Protein AF-K8P130-F1 (afdb_monomer)

Mean predicted aligned error: 6.07 Å

Sequence (188 aa):
MANDVTVSSGRKQSEQQAALQVQETLAAHFPDYTVETGKSLLYKIEVDPSGQLSHESAASPMRGQNAFQTDILITKDSIPLVVIELKSGSFTSHDVITYSFKAARHKQIYPYLRYGFVVVGLDGLGRRFVTHNEGFDFAMALPDSTTIETDLVALVRRQIAGAEILCDLMRSDRIKILRYEETVEIDR

Secondary structure (DSSP, 8-state):
-HHHHHHHHHHHHHHHHHHHHHHHHHHHH-TTSEEEES-EEE----B-TTS-BS-S-TTS--BTTTEEE-SEEEEETTEEEEEEEEEES---HHHHHHHHHHHHHHHHH-TT-EEEEEEET-S---HHHHHH-SS-SEEEEESSTTHIIIIIHHHHHHHHHHHHHHHHHHH-S---------------

Solvent-accessible surface area (backbone atoms only — not comparable to full-atom values): 10689 Å² total; per-residue (Å²): 124,71,71,61,55,57,56,53,52,54,51,53,52,49,35,52,50,50,48,50,51,53,40,54,56,46,33,73,76,36,76,88,37,50,55,44,67,66,48,43,43,51,39,59,82,49,69,48,100,87,68,50,57,78,58,97,59,89,86,71,43,42,72,84,59,49,16,47,68,36,51,33,40,34,24,49,98,85,44,70,26,36,39,36,43,76,38,48,59,64,85,52,60,67,54,38,40,53,51,17,50,50,30,46,30,32,34,74,70,38,76,37,44,32,27,32,42,39,29,41,45,23,85,61,79,54,70,58,44,71,76,37,61,82,27,57,74,46,69,45,48,25,58,41,79,72,42,47,66,72,47,47,47,58,51,49,54,54,41,43,54,50,14,51,51,40,48,53,52,76,75,41,99,82,78,83,83,90,80,86,88,88,88,87,89,80,95,128

Organism: NCBI:txid883079

Radius of gyration: 17.49 Å; Cα contacts (8 Å, |Δi|>4): 282; chains: 1; bounding box: 49×36×59 Å

Structure (mmCIF, N/CA/C/O backbone):
data_AF-K8P130-F1
#
_entry.id   AF-K8P130-F1
#
loop_
_atom_site.group_PDB
_atom_site.id
_atom_site.type_symbol
_atom_site.label_atom_id
_atom_site.label_alt_id
_atom_site.label_comp_id
_atom_site.label_asym_id
_atom_site.label_entity_id
_atom_site.label_seq_id
_atom_site.pdbx_PDB_ins_code
_atom_site.Cartn_x
_atom_site.Cartn_y
_atom_site.Cartn_z
_atom_site.occupancy
_atom_site.B_iso_or_equiv
_atom_site.auth_seq_id
_atom_site.auth_comp_id
_atom_site.auth_asym_id
_atom_site.auth_atom_id
_atom_site.pdbx_PDB_model_num
ATOM 1 N N . MET A 1 1 ? 13.440 12.503 30.852 1.00 50.47 1 MET A N 1
ATOM 2 C CA . MET A 1 1 ? 14.022 11.402 30.051 1.00 50.47 1 MET A CA 1
ATOM 3 C C . MET A 1 1 ? 13.344 10.045 30.281 1.00 50.47 1 MET A C 1
ATOM 5 O O . MET A 1 1 ? 13.322 9.272 29.342 1.00 50.47 1 MET A O 1
ATOM 9 N N . ALA A 1 2 ? 12.729 9.753 31.441 1.00 50.81 2 ALA A N 1
ATOM 10 C CA . ALA A 1 2 ? 12.014 8.480 31.657 1.00 50.81 2 ALA A CA 1
ATOM 11 C C . ALA A 1 2 ? 10.623 8.386 30.979 1.00 50.81 2 ALA A C 1
ATOM 13 O O . ALA A 1 2 ? 10.274 7.324 30.488 1.00 50.81 2 ALA A O 1
ATOM 14 N N . ASN A 1 3 ? 9.863 9.489 30.883 1.00 47.72 3 ASN A N 1
ATOM 15 C CA . ASN A 1 3 ? 8.508 9.492 30.291 1.00 47.72 3 ASN A CA 1
ATOM 16 C C . ASN A 1 3 ? 8.463 9.225 28.775 1.00 47.72 3 ASN A C 1
ATOM 18 O O . ASN A 1 3 ? 7.453 8.757 28.265 1.00 47.72 3 ASN A O 1
ATOM 22 N N . ASP A 1 4 ? 9.536 9.539 28.050 1.00 49.88 4 ASP A N 1
ATOM 23 C CA . ASP A 1 4 ? 9.566 9.448 26.583 1.00 49.88 4 ASP A CA 1
ATOM 24 C C . ASP A 1 4 ? 9.797 7.999 26.108 1.00 49.88 4 ASP A C 1
ATOM 26 O O . ASP A 1 4 ? 9.288 7.559 25.078 1.00 49.88 4 ASP A O 1
ATOM 30 N N . VAL A 1 5 ? 10.502 7.208 26.926 1.00 55.81 5 VAL A N 1
ATOM 31 C CA . VAL A 1 5 ? 10.792 5.793 26.651 1.00 55.81 5 VAL A CA 1
ATOM 32 C C . VAL A 1 5 ? 9.539 4.928 26.829 1.00 55.81 5 VAL A C 1
ATOM 34 O O . VAL A 1 5 ? 9.266 4.072 25.990 1.00 55.81 5 VAL A O 1
ATOM 37 N N . THR A 1 6 ? 8.734 5.182 27.865 1.00 58.22 6 THR A N 1
ATOM 38 C CA . THR A 1 6 ? 7.487 4.445 28.141 1.00 58.22 6 THR A CA 1
ATOM 39 C C . THR A 1 6 ? 6.385 4.746 27.124 1.00 58.22 6 THR A C 1
ATOM 41 O O . THR A 1 6 ? 5.674 3.839 26.698 1.00 58.22 6 THR A O 1
ATOM 44 N N . VAL A 1 7 ? 6.259 6.001 26.680 1.00 60.75 7 VAL A N 1
ATOM 45 C CA . VAL A 1 7 ? 5.281 6.389 25.643 1.00 60.75 7 VAL A CA 1
ATOM 46 C C . VAL A 1 7 ? 5.670 5.816 24.274 1.00 60.75 7 VAL A C 1
ATOM 48 O O . VAL A 1 7 ? 4.811 5.342 23.529 1.00 60.75 7 VAL A O 1
ATOM 51 N N . SER A 1 8 ? 6.969 5.799 23.959 1.00 61.84 8 SER A N 1
ATOM 52 C CA . SER A 1 8 ? 7.510 5.191 22.738 1.00 61.84 8 SER A CA 1
ATOM 53 C C . SER A 1 8 ? 7.294 3.671 22.689 1.00 61.84 8 SER A C 1
ATOM 55 O O . SER A 1 8 ? 6.902 3.142 21.645 1.00 61.84 8 SER A O 1
ATOM 57 N N . SER A 1 9 ? 7.469 2.959 23.813 1.00 66.94 9 SER A N 1
ATOM 58 C CA . SER A 1 9 ? 7.226 1.509 23.850 1.00 66.94 9 SER A CA 1
ATOM 59 C C . SER A 1 9 ? 5.739 1.163 23.725 1.00 66.94 9 SER A C 1
ATOM 61 O O . SER A 1 9 ? 5.405 0.222 23.010 1.00 66.94 9 SER A O 1
ATOM 63 N N . GLY A 1 10 ? 4.848 1.948 24.344 1.00 70.88 10 GLY A N 1
ATOM 64 C CA . GLY A 1 10 ? 3.397 1.749 24.249 1.00 70.88 10 GLY A CA 1
ATOM 65 C C . GLY A 1 10 ? 2.853 1.914 22.826 1.00 70.88 10 GLY A C 1
ATOM 66 O O . GLY A 1 10 ? 2.059 1.093 22.376 1.00 70.88 10 GLY A O 1
ATOM 67 N N . ARG A 1 11 ? 3.334 2.919 22.078 1.00 72.19 11 ARG A N 1
ATOM 68 C CA . ARG A 1 11 ? 2.954 3.111 20.664 1.00 72.19 11 ARG A CA 1
ATOM 69 C C . ARG A 1 11 ? 3.443 1.995 19.749 1.00 72.19 11 ARG A C 1
ATOM 71 O O . ARG A 1 11 ? 2.696 1.539 18.894 1.00 72.19 11 ARG A O 1
ATOM 78 N N . LYS A 1 12 ? 4.684 1.533 19.921 1.00 72.75 12 LYS A N 1
ATOM 79 C CA . LYS A 1 12 ? 5.193 0.410 19.117 1.00 72.75 12 LYS A CA 1
ATOM 80 C C . LYS A 1 12 ? 4.386 -0.862 19.348 1.00 72.75 12 LYS A C 1
ATOM 82 O O . LYS A 1 12 ? 4.118 -1.601 18.407 1.00 72.75 12 LYS A O 1
ATOM 87 N N . GLN A 1 13 ? 3.987 -1.103 20.593 1.00 76.56 13 GLN A N 1
ATOM 88 C CA . GLN A 1 13 ? 3.171 -2.257 20.941 1.00 76.56 13 GLN A CA 1
ATOM 89 C C . GLN A 1 13 ? 1.766 -2.167 20.327 1.00 76.56 13 GLN A C 1
ATOM 91 O O . GLN A 1 13 ? 1.272 -3.168 19.812 1.00 76.56 13 GLN A O 1
ATOM 96 N N . SER A 1 14 ? 1.151 -0.978 20.307 1.00 82.31 14 SER A N 1
ATOM 97 C CA . SER A 1 14 ? -0.158 -0.786 19.669 1.00 82.31 14 SER A CA 1
ATOM 98 C C . SER A 1 14 ? -0.102 -0.929 18.145 1.00 82.31 14 SER A C 1
ATOM 100 O O . SER A 1 14 ? -1.005 -1.516 17.557 1.00 82.31 14 SER A O 1
ATOM 102 N N . GLU A 1 15 ? 0.968 -0.459 17.497 1.00 85.00 15 GLU A N 1
ATOM 103 C CA . GLU A 1 15 ? 1.187 -0.660 16.057 1.00 85.00 15 GLU A CA 1
ATOM 104 C C . GLU A 1 15 ? 1.379 -2.140 15.710 1.00 85.00 15 GLU A C 1
ATOM 106 O O . GLU A 1 15 ? 0.767 -2.636 14.766 1.00 85.00 15 GLU A O 1
ATOM 111 N N . GLN A 1 16 ? 2.162 -2.874 16.505 1.00 87.69 16 GLN A N 1
ATOM 112 C CA . GLN A 1 16 ? 2.352 -4.309 16.301 1.00 87.69 16 GLN A CA 1
ATOM 113 C C . GLN A 1 16 ? 1.045 -5.092 16.484 1.00 87.69 16 GLN A C 1
ATOM 115 O O . GLN A 1 16 ? 0.758 -6.003 15.709 1.00 87.69 16 GLN A O 1
ATOM 120 N N . GLN A 1 17 ? 0.238 -4.728 17.482 1.00 89.19 17 GLN A N 1
ATOM 121 C CA . GLN A 1 17 ? -1.067 -5.345 17.704 1.00 89.19 17 GLN A CA 1
ATOM 122 C C . GLN A 1 17 ? -2.037 -5.053 16.552 1.00 89.19 17 GLN A C 1
ATOM 124 O O . GLN A 1 17 ? -2.711 -5.967 16.082 1.00 89.19 17 GLN A O 1
ATOM 129 N N . ALA A 1 18 ? -2.068 -3.812 16.056 1.00 89.38 18 ALA A N 1
ATOM 130 C CA . ALA A 1 18 ? -2.869 -3.451 14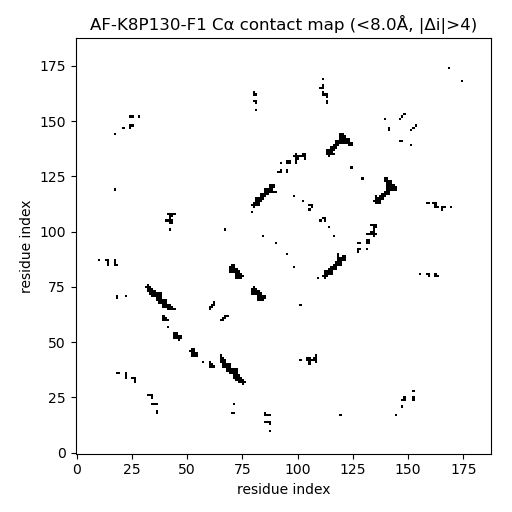.889 1.00 89.38 18 ALA A CA 1
ATOM 131 C C . ALA A 1 18 ? -2.438 -4.242 13.643 1.00 89.38 18 ALA A C 1
ATOM 133 O O . ALA A 1 18 ? -3.290 -4.744 12.916 1.00 89.38 18 ALA A O 1
ATOM 134 N N . ALA A 1 19 ? -1.130 -4.413 13.421 1.00 91.88 19 ALA A N 1
ATOM 135 C CA . ALA A 1 19 ? -0.610 -5.198 12.303 1.00 91.88 19 ALA A CA 1
ATOM 136 C C . ALA A 1 19 ? -1.006 -6.676 12.375 1.00 91.88 19 ALA A C 1
ATOM 138 O O . ALA A 1 19 ? -1.416 -7.239 11.364 1.00 91.88 19 ALA A O 1
ATOM 139 N N . LEU A 1 20 ? -0.931 -7.290 13.560 1.00 94.38 20 LEU A N 1
ATOM 140 C CA . LEU A 1 20 ? -1.385 -8.668 13.760 1.00 94.38 20 LEU A CA 1
ATOM 141 C C . LEU A 1 20 ? -2.880 -8.807 13.477 1.00 94.38 20 LEU A C 1
ATOM 143 O O . LEU A 1 20 ? -3.271 -9.659 12.690 1.00 94.38 20 LEU A O 1
ATOM 147 N N . GLN A 1 21 ? -3.703 -7.922 14.040 1.00 94.75 21 GLN A N 1
ATOM 148 C CA . GLN A 1 21 ? -5.146 -7.981 13.838 1.00 94.75 21 GLN A CA 1
ATOM 149 C C . GLN A 1 21 ? -5.536 -7.789 12.367 1.00 94.75 21 GLN A C 1
ATOM 151 O O . GLN A 1 21 ? -6.359 -8.531 11.840 1.00 94.75 21 GLN A O 1
ATOM 156 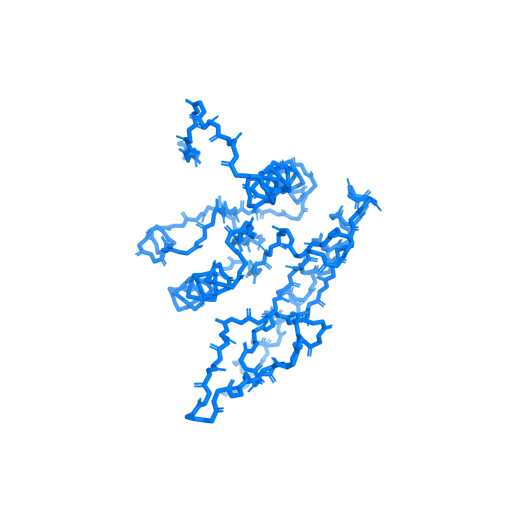N N . VAL A 1 22 ? -4.927 -6.817 11.681 1.00 96.81 22 VAL A N 1
ATOM 157 C CA . VAL A 1 22 ? -5.147 -6.613 10.244 1.00 96.81 22 VAL A CA 1
ATOM 158 C C . VAL A 1 22 ? -4.713 -7.851 9.457 1.00 96.81 22 VAL A C 1
ATOM 160 O O . VAL A 1 22 ? -5.453 -8.299 8.585 1.00 96.81 22 VAL A O 1
ATOM 163 N N . GLN A 1 23 ? -3.549 -8.431 9.763 1.00 97.69 23 GLN A N 1
ATOM 164 C CA . GLN A 1 23 ? -3.061 -9.629 9.079 1.00 97.69 23 GLN A CA 1
ATOM 165 C C . GLN A 1 23 ? -4.015 -10.813 9.253 1.00 97.69 23 GLN A C 1
ATOM 167 O O . GLN A 1 23 ? -4.381 -11.428 8.254 1.00 97.69 23 GLN A O 1
ATOM 172 N N . GLU A 1 24 ? -4.447 -11.102 10.480 1.00 97.62 24 GLU A N 1
ATOM 173 C CA . GLU A 1 24 ? -5.350 -12.213 10.791 1.00 97.62 24 GLU A CA 1
ATOM 174 C C . GLU A 1 24 ? -6.704 -12.046 10.093 1.00 97.62 24 GLU A C 1
ATOM 176 O O . GLU A 1 24 ? -7.171 -12.965 9.414 1.00 97.62 24 GLU A O 1
ATOM 181 N N . THR A 1 25 ? -7.309 -10.856 10.183 1.00 97.81 25 THR A N 1
ATOM 182 C CA . THR A 1 25 ? -8.605 -10.576 9.550 1.00 97.81 25 THR A CA 1
ATOM 183 C C . THR A 1 25 ? -8.528 -10.695 8.031 1.00 97.81 25 THR A C 1
ATOM 185 O O . THR A 1 25 ? -9.405 -11.307 7.417 1.00 97.81 25 THR A O 1
ATOM 188 N N . LEU A 1 26 ? -7.487 -10.140 7.400 1.00 98.19 26 LEU A N 1
ATOM 189 C CA . LEU A 1 26 ? -7.317 -10.234 5.949 1.00 98.19 26 LEU A CA 1
ATOM 190 C C . LEU A 1 26 ? -7.025 -11.680 5.520 1.00 98.19 26 LEU A C 1
ATOM 192 O O . LEU A 1 26 ? -7.642 -12.157 4.571 1.00 98.19 26 LEU A O 1
ATOM 196 N N . ALA A 1 27 ? -6.155 -12.406 6.229 1.00 98.19 27 ALA A N 1
ATOM 197 C CA . ALA A 1 27 ? -5.847 -13.804 5.923 1.00 98.19 27 ALA A CA 1
ATOM 198 C C . ALA A 1 27 ? -7.100 -14.696 5.971 1.00 98.19 27 ALA A C 1
ATOM 200 O O . ALA A 1 27 ? -7.292 -15.535 5.094 1.00 98.19 27 ALA A O 1
ATOM 201 N N . ALA A 1 28 ? -7.990 -14.472 6.943 1.00 98.19 28 ALA A N 1
ATOM 202 C CA . ALA A 1 28 ? -9.256 -15.198 7.045 1.00 98.19 28 ALA A CA 1
ATOM 203 C C . ALA A 1 28 ? -10.210 -14.927 5.862 1.00 98.19 28 ALA A C 1
ATOM 205 O O . ALA A 1 28 ? -10.956 -15.815 5.451 1.00 98.19 28 ALA A O 1
ATOM 206 N N . HIS A 1 29 ? -10.181 -13.717 5.293 1.00 98.38 29 HIS A N 1
ATOM 207 C CA . HIS A 1 29 ? -11.085 -13.288 4.216 1.00 98.38 29 HIS A CA 1
ATOM 208 C C . HIS A 1 29 ? -10.541 -13.499 2.796 1.00 98.38 29 HIS A C 1
ATOM 210 O O . HIS A 1 29 ? -11.298 -13.368 1.822 1.00 98.38 29 HIS A O 1
ATOM 216 N N . PHE A 1 30 ? -9.249 -13.808 2.674 1.00 98.12 30 PHE A N 1
ATOM 217 C CA . PHE A 1 30 ? -8.538 -13.992 1.410 1.00 98.12 30 PHE A CA 1
ATOM 218 C C . PHE A 1 30 ? -7.744 -15.313 1.408 1.00 98.12 30 PHE A C 1
ATOM 220 O O . PHE A 1 30 ? -6.525 -15.279 1.269 1.00 98.12 30 PHE A O 1
ATOM 227 N N . PRO A 1 31 ? -8.409 -16.481 1.530 1.00 97.56 31 PRO A N 1
ATOM 228 C CA . PRO A 1 31 ? -7.733 -17.776 1.685 1.00 97.56 31 PRO A CA 1
ATOM 229 C C . PRO A 1 31 ? -6.892 -18.197 0.469 1.00 97.56 31 PRO A C 1
ATOM 231 O O . PRO A 1 31 ? -5.961 -18.984 0.613 1.00 97.56 31 PRO A O 1
ATOM 234 N N . ASP A 1 32 ? -7.194 -17.659 -0.715 1.00 97.88 32 ASP A N 1
ATOM 235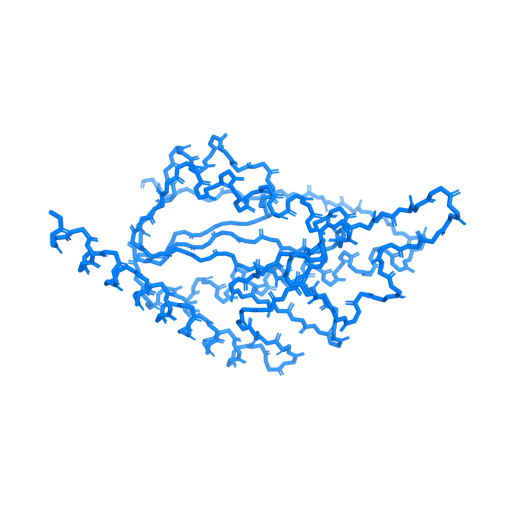 C CA . ASP A 1 32 ? -6.436 -17.907 -1.951 1.00 97.88 32 ASP A CA 1
ATOM 236 C C . ASP A 1 32 ? -5.182 -17.018 -2.080 1.00 97.88 32 ASP A C 1
ATOM 238 O O . ASP A 1 32 ? -4.490 -17.050 -3.099 1.00 97.88 32 ASP A O 1
ATOM 242 N N . TYR A 1 33 ? -4.900 -16.191 -1.069 1.00 98.56 33 TYR A N 1
ATOM 243 C CA . TYR A 1 33 ? -3.796 -15.239 -1.042 1.00 98.56 33 TYR A CA 1
ATOM 244 C C . TYR A 1 33 ? -2.946 -15.448 0.210 1.00 98.56 33 TYR A C 1
ATOM 246 O O . TYR A 1 33 ? -3.447 -15.761 1.290 1.00 98.56 33 TYR A O 1
ATOM 254 N N . THR A 1 34 ? -1.645 -15.198 0.096 1.00 98.31 34 THR A N 1
ATOM 255 C CA . THR A 1 34 ? -0.759 -15.180 1.263 1.00 98.31 34 THR A CA 1
ATOM 256 C C . THR A 1 34 ? -0.718 -13.764 1.824 1.00 98.31 34 THR A C 1
ATOM 258 O O . THR A 1 34 ? -0.306 -12.841 1.119 1.00 98.31 34 THR A O 1
ATOM 261 N N . VAL A 1 35 ? -1.118 -13.595 3.087 1.00 98.38 35 VAL A N 1
ATOM 262 C CA . VAL A 1 35 ? -1.070 -12.317 3.818 1.00 98.38 35 VAL A CA 1
ATOM 263 C C . VAL A 1 35 ? -0.001 -12.397 4.904 1.00 98.38 35 VAL A C 1
ATOM 265 O O . VAL A 1 35 ? -0.133 -13.155 5.868 1.00 98.38 35 VAL A O 1
ATOM 268 N N . GLU A 1 36 ? 1.062 -11.610 4.764 1.00 97.00 36 GLU A N 1
ATOM 269 C CA . GLU A 1 36 ? 2.245 -11.685 5.623 1.00 97.00 36 GLU A CA 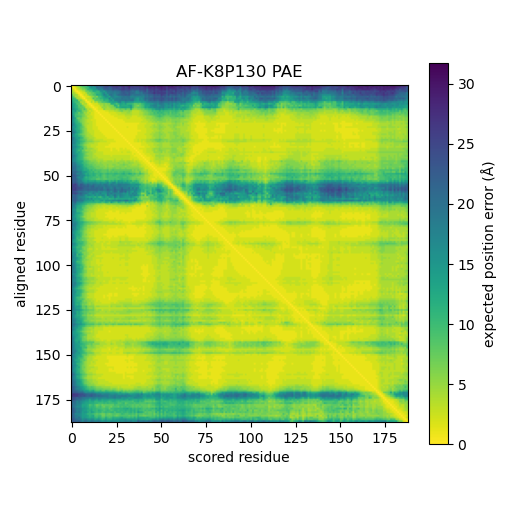1
ATOM 270 C C . GLU A 1 36 ? 2.633 -10.321 6.196 1.00 97.00 36 GLU A C 1
ATOM 272 O O . GLU A 1 36 ? 2.440 -9.285 5.559 1.00 97.00 36 GLU A O 1
ATOM 277 N N . THR A 1 37 ? 3.246 -10.327 7.382 1.00 96.44 37 THR A N 1
ATOM 278 C CA . THR A 1 37 ? 3.819 -9.130 8.008 1.00 96.44 37 THR A CA 1
ATOM 279 C C . THR A 1 37 ? 5.330 -9.057 7.826 1.00 96.44 37 THR A C 1
ATOM 281 O O . THR A 1 37 ? 6.026 -10.072 7.744 1.00 96.44 37 THR A O 1
ATOM 284 N N . GLY A 1 38 ? 5.867 -7.836 7.769 1.00 92.50 38 GLY A N 1
ATOM 285 C CA . GLY A 1 38 ? 7.309 -7.591 7.858 1.00 92.50 38 GLY A CA 1
ATOM 286 C C . GLY A 1 38 ? 8.144 -8.127 6.690 1.00 92.50 38 GLY A C 1
ATOM 287 O O . GLY A 1 38 ? 9.364 -8.257 6.834 1.00 92.50 38 GLY A O 1
ATOM 288 N N . LYS A 1 39 ? 7.527 -8.435 5.545 1.00 93.75 39 LYS A N 1
ATOM 289 C CA . LYS A 1 39 ? 8.234 -8.856 4.326 1.00 93.75 39 LYS A CA 1
ATOM 290 C C . LYS A 1 39 ? 8.899 -7.672 3.645 1.00 93.75 39 LYS A C 1
ATOM 292 O O . LYS A 1 39 ? 8.496 -6.532 3.827 1.00 93.75 39 LYS A O 1
ATOM 297 N N . SER A 1 40 ? 9.968 -7.933 2.901 1.00 93.12 40 SER A N 1
ATOM 298 C CA . SER A 1 40 ? 10.650 -6.898 2.123 1.00 93.12 40 SER A CA 1
ATOM 299 C C . SER A 1 40 ? 10.279 -7.004 0.650 1.00 93.12 40 SER A C 1
ATOM 301 O O . SER A 1 40 ? 10.054 -8.100 0.153 1.00 93.12 40 SER A O 1
ATOM 303 N N . LEU A 1 41 ? 10.257 -5.872 -0.049 1.00 92.56 41 LEU A N 1
ATOM 304 C CA . LEU A 1 41 ? 10.123 -5.795 -1.503 1.00 92.56 41 LEU A CA 1
ATOM 305 C C . LEU A 1 41 ? 11.222 -4.906 -2.085 1.00 92.56 41 LEU A C 1
ATOM 307 O O . LEU A 1 41 ? 11.553 -3.866 -1.502 1.00 92.56 41 LEU A O 1
ATOM 311 N N . LEU A 1 42 ? 11.766 -5.303 -3.240 1.00 91.88 42 LEU A N 1
ATOM 312 C CA . LEU A 1 42 ? 12.721 -4.492 -4.003 1.00 91.88 42 LEU A CA 1
ATOM 313 C C . LEU A 1 42 ? 12.090 -3.163 -4.423 1.00 91.88 42 LEU A C 1
ATOM 315 O O . LEU A 1 42 ? 11.001 -3.142 -4.983 1.00 91.88 42 LEU A O 1
ATOM 319 N N . TYR A 1 43 ? 12.793 -2.060 -4.195 1.00 89.75 43 TYR A N 1
ATOM 320 C CA . TYR A 1 43 ? 12.381 -0.716 -4.610 1.00 89.75 43 TYR A CA 1
ATOM 321 C C . TYR A 1 43 ? 13.309 -0.119 -5.677 1.00 89.75 43 TYR A C 1
ATOM 323 O O . TYR A 1 43 ? 13.033 0.953 -6.217 1.00 89.75 43 TYR A O 1
ATOM 331 N N . LYS A 1 44 ? 14.438 -0.779 -5.955 1.00 88.19 44 LYS A N 1
ATOM 332 C CA . LYS A 1 44 ? 15.429 -0.347 -6.937 1.00 88.19 44 LYS A CA 1
ATOM 333 C C . LYS A 1 44 ? 16.149 -1.563 -7.512 1.00 88.19 44 LYS A C 1
ATOM 335 O O . LYS A 1 44 ? 16.491 -2.485 -6.781 1.00 88.19 44 LYS A O 1
ATOM 340 N N . ILE A 1 45 ? 16.414 -1.521 -8.811 1.00 86.19 45 ILE A N 1
ATOM 341 C CA . ILE A 1 45 ? 17.351 -2.413 -9.492 1.00 86.19 45 ILE A CA 1
ATOM 342 C C . ILE A 1 45 ? 18.421 -1.504 -10.091 1.00 86.19 45 ILE A C 1
ATOM 344 O O . ILE A 1 45 ? 18.100 -0.508 -10.739 1.00 86.19 45 ILE A O 1
ATOM 348 N N . GLU A 1 46 ? 19.685 -1.795 -9.816 1.00 86.25 46 GLU A N 1
ATOM 349 C CA . GLU A 1 46 ? 20.821 -1.066 -10.377 1.00 86.25 46 GLU A CA 1
ATOM 350 C C . GLU A 1 46 ? 21.502 -1.942 -11.413 1.00 86.25 46 GLU A C 1
ATOM 352 O O . GLU A 1 46 ? 21.567 -3.156 -11.244 1.00 86.25 46 GLU A O 1
ATOM 357 N N . VAL A 1 47 ? 22.004 -1.309 -12.468 1.00 85.81 47 VAL A N 1
ATOM 358 C CA . VAL A 1 47 ? 22.883 -1.943 -13.446 1.00 85.81 47 VAL A CA 1
ATOM 359 C C . VAL A 1 47 ? 24.243 -1.288 -13.290 1.00 85.81 47 VAL A C 1
ATOM 361 O O . VAL A 1 47 ? 24.351 -0.063 -13.398 1.00 85.81 47 VAL A O 1
ATOM 364 N N . ASP A 1 48 ? 25.261 -2.076 -12.977 1.00 87.19 48 ASP A N 1
ATOM 365 C CA . ASP A 1 48 ? 26.618 -1.563 -12.834 1.00 87.19 48 ASP A CA 1
ATOM 366 C C . ASP A 1 48 ? 27.278 -1.308 -14.212 1.00 87.19 48 ASP A C 1
ATOM 368 O O . ASP A 1 48 ? 26.732 -1.696 -15.251 1.00 87.19 48 ASP A O 1
ATOM 372 N N . PRO A 1 49 ? 28.459 -0.660 -14.276 1.00 92.50 49 PRO A N 1
ATOM 373 C CA . PRO A 1 49 ? 29.149 -0.412 -15.547 1.00 92.50 49 PRO A CA 1
ATOM 374 C C . PRO A 1 49 ? 29.534 -1.674 -16.337 1.00 92.50 49 PRO A C 1
ATOM 376 O O . PRO A 1 49 ? 29.863 -1.566 -17.516 1.00 92.50 49 PRO A O 1
ATOM 379 N N . SER A 1 50 ? 29.517 -2.852 -15.706 1.00 89.44 50 SER A N 1
ATOM 380 C CA . SER A 1 50 ? 29.749 -4.146 -16.354 1.00 89.44 50 SER A CA 1
ATOM 381 C C . SER A 1 50 ? 28.464 -4.796 -16.884 1.00 89.44 50 SER A C 1
ATOM 383 O O . SER A 1 50 ? 28.527 -5.833 -17.543 1.00 89.44 50 SER A O 1
ATOM 385 N N . GLY A 1 51 ? 27.304 -4.178 -16.642 1.00 82.44 51 GLY A N 1
ATOM 386 C CA . GLY A 1 51 ? 25.994 -4.692 -17.029 1.00 82.44 51 GLY A CA 1
ATOM 387 C C . GLY A 1 51 ? 25.382 -5.658 -16.012 1.00 82.44 51 GLY A C 1
ATOM 388 O O . GLY A 1 51 ? 24.336 -6.238 -16.301 1.00 82.44 51 GLY A O 1
ATOM 389 N N . GLN A 1 52 ? 26.000 -5.850 -14.842 1.00 83.81 52 GLN A N 1
ATOM 390 C CA . GLN A 1 52 ? 25.465 -6.732 -13.806 1.00 83.81 52 GLN A CA 1
ATOM 391 C C . GLN A 1 52 ? 24.362 -6.036 -13.013 1.00 83.81 52 GLN A C 1
ATOM 393 O O . GLN A 1 52 ? 24.446 -4.847 -12.699 1.00 83.81 52 GLN A O 1
ATOM 398 N N . LEU A 1 53 ? 23.317 -6.798 -12.690 1.00 82.94 53 LEU A N 1
ATOM 399 C CA . LEU A 1 53 ? 22.201 -6.321 -11.883 1.00 82.94 53 LEU A CA 1
ATOM 400 C C . LEU A 1 53 ? 22.555 -6.385 -10.394 1.00 82.94 53 LEU A C 1
ATOM 402 O O . LEU A 1 53 ? 23.173 -7.346 -9.946 1.00 82.94 53 LEU A O 1
ATOM 406 N N . SER A 1 54 ? 22.076 -5.424 -9.600 1.00 79.44 54 SER A N 1
ATOM 407 C CA . SER A 1 54 ? 22.234 -5.453 -8.136 1.00 79.44 54 SER A CA 1
ATOM 408 C C . SER A 1 54 ? 21.510 -6.616 -7.451 1.00 79.44 54 SER A C 1
ATOM 410 O O . SER A 1 54 ? 21.766 -6.886 -6.279 1.00 79.44 54 SER A O 1
ATOM 412 N N . HIS A 1 55 ? 20.626 -7.309 -8.173 1.00 71.38 55 HIS A N 1
ATOM 413 C CA . HIS A 1 55 ? 19.942 -8.516 -7.728 1.00 71.38 55 HIS A CA 1
ATOM 414 C C . HIS A 1 55 ? 19.827 -9.516 -8.877 1.00 71.38 55 HIS A C 1
ATOM 416 O O . HIS A 1 55 ? 19.369 -9.164 -9.963 1.00 71.38 55 HIS A O 1
ATOM 422 N N . GLU A 1 56 ? 20.176 -10.776 -8.611 1.00 62.94 56 GLU A N 1
ATOM 423 C CA . GLU A 1 56 ? 20.007 -11.877 -9.571 1.00 62.94 56 GLU A CA 1
ATOM 424 C C . GLU A 1 56 ? 18.533 -12.281 -9.741 1.00 62.94 56 GLU A C 1
ATOM 426 O O . GLU A 1 56 ? 18.143 -12.807 -10.780 1.00 62.94 56 GLU A O 1
ATOM 431 N N . SER A 1 57 ? 17.697 -12.038 -8.723 1.00 62.94 57 SER A N 1
ATOM 432 C CA . SER A 1 57 ? 16.274 -12.378 -8.734 1.00 62.94 57 SER A CA 1
ATOM 433 C C . SER A 1 57 ? 15.475 -11.551 -7.723 1.00 62.94 57 SER A C 1
ATOM 435 O O . SER A 1 57 ? 15.961 -11.220 -6.641 1.00 62.94 57 SER A O 1
ATOM 437 N N . ALA A 1 58 ? 14.207 -11.282 -8.045 1.00 61.50 58 ALA A N 1
ATOM 438 C CA . ALA A 1 58 ? 13.237 -10.675 -7.131 1.00 61.50 58 ALA A CA 1
ATOM 439 C C . ALA A 1 58 ? 12.763 -11.627 -6.010 1.00 61.50 58 ALA A C 1
ATOM 441 O O . ALA A 1 58 ? 12.003 -11.213 -5.142 1.00 61.50 58 ALA A O 1
ATOM 442 N N . ALA A 1 59 ? 13.195 -12.893 -6.011 1.00 59.34 59 ALA A N 1
ATOM 443 C CA . ALA A 1 59 ? 12.661 -13.939 -5.136 1.00 59.34 59 ALA A CA 1
ATOM 444 C C . ALA A 1 59 ? 13.100 -13.852 -3.660 1.00 59.34 59 ALA A C 1
ATOM 446 O O . ALA A 1 59 ? 12.563 -14.576 -2.824 1.00 59.34 59 ALA A O 1
ATOM 447 N N . SER A 1 60 ? 14.087 -13.022 -3.299 1.00 62.94 60 SER A N 1
ATOM 448 C CA . SER A 1 60 ? 14.566 -12.912 -1.905 1.00 62.94 60 SER A CA 1
ATOM 449 C C . SER A 1 60 ? 15.142 -11.526 -1.564 1.00 62.94 60 SER A C 1
ATOM 451 O O . SER A 1 60 ? 16.331 -11.398 -1.273 1.00 62.94 60 SER A O 1
ATOM 453 N N . PRO A 1 61 ? 14.326 -10.459 -1.599 1.00 70.56 61 PRO A N 1
ATOM 454 C CA . PRO A 1 61 ? 14.752 -9.120 -1.198 1.00 70.56 61 PRO A CA 1
ATOM 455 C C . PRO A 1 61 ? 15.132 -9.058 0.289 1.00 70.56 61 PRO A C 1
ATOM 457 O O . PRO A 1 61 ? 14.373 -9.494 1.155 1.00 70.56 61 PRO A O 1
ATOM 460 N N . MET A 1 62 ? 16.270 -8.434 0.602 1.00 64.44 62 MET A N 1
ATOM 461 C CA . MET A 1 62 ? 16.720 -8.197 1.978 1.00 64.44 62 MET A CA 1
ATOM 462 C C . MET A 1 62 ? 16.757 -6.701 2.295 1.00 64.44 62 MET A C 1
ATOM 464 O O . MET A 1 62 ? 17.265 -5.893 1.516 1.00 64.44 62 MET A O 1
ATOM 468 N N . ARG A 1 63 ? 16.249 -6.310 3.472 1.00 62.69 63 ARG A N 1
ATOM 469 C CA . ARG A 1 63 ? 16.274 -4.913 3.933 1.00 62.69 63 ARG A CA 1
ATOM 470 C C . ARG A 1 63 ? 17.704 -4.362 3.907 1.00 62.69 63 ARG A C 1
ATOM 472 O O . ARG A 1 63 ? 18.613 -4.960 4.473 1.00 62.69 63 ARG A O 1
ATOM 479 N N . GLY A 1 64 ? 17.881 -3.194 3.289 1.00 62.12 64 GLY A N 1
ATOM 480 C CA . GLY A 1 64 ? 19.198 -2.566 3.110 1.00 62.12 64 GLY A CA 1
ATOM 481 C C . GLY A 1 64 ? 19.932 -2.981 1.831 1.00 62.12 64 GLY A C 1
ATOM 482 O O . GLY A 1 64 ? 20.935 -2.362 1.498 1.00 62.12 64 GLY A O 1
ATOM 483 N N . GLN A 1 65 ? 19.404 -3.949 1.077 1.00 75.00 65 GLN A N 1
ATOM 484 C CA . GLN A 1 65 ? 19.852 -4.298 -0.271 1.00 75.00 65 GLN A CA 1
ATOM 485 C C . GLN A 1 65 ? 18.767 -3.888 -1.271 1.00 75.00 65 GLN A C 1
ATOM 487 O O . GLN A 1 65 ? 17.998 -4.721 -1.733 1.00 75.00 65 GLN A O 1
ATOM 492 N N . ASN A 1 66 ? 18.616 -2.578 -1.499 1.00 81.81 66 ASN A N 1
ATOM 493 C CA . ASN A 1 66 ? 17.597 -2.013 -2.398 1.00 81.81 66 ASN A CA 1
ATOM 494 C C . ASN A 1 66 ? 16.156 -2.518 -2.156 1.00 81.81 66 ASN A C 1
ATOM 496 O O . ASN A 1 66 ? 15.317 -2.485 -3.056 1.00 81.81 66 ASN A O 1
ATOM 500 N N . ALA A 1 67 ? 15.849 -2.945 -0.927 1.00 86.94 67 ALA A N 1
ATOM 501 C CA . ALA A 1 67 ? 14.529 -3.394 -0.512 1.00 86.94 67 ALA A CA 1
ATOM 502 C C . ALA A 1 67 ? 14.042 -2.651 0.731 1.00 86.94 67 ALA A C 1
ATOM 504 O O . ALA A 1 67 ? 14.812 -2.371 1.659 1.00 86.94 67 ALA A O 1
ATOM 505 N N . PHE A 1 68 ? 12.739 -2.385 0.763 1.00 90.31 68 PHE A N 1
ATOM 506 C CA . PHE A 1 68 ? 12.054 -1.867 1.939 1.00 90.31 68 PHE A CA 1
ATOM 507 C C . PHE A 1 68 ? 11.166 -2.938 2.552 1.00 90.31 68 PHE A C 1
ATOM 509 O O . PHE A 1 68 ? 10.495 -3.670 1.829 1.00 90.31 68 PHE A O 1
ATOM 516 N N . GLN A 1 69 ? 11.150 -2.983 3.883 1.00 93.31 69 GLN A N 1
ATOM 517 C CA . GLN A 1 69 ? 10.200 -3.777 4.653 1.00 93.31 69 GLN A CA 1
ATOM 518 C C . GLN A 1 69 ? 8.816 -3.118 4.615 1.00 93.31 69 GLN A C 1
ATOM 520 O O . GLN A 1 69 ? 8.730 -1.894 4.727 1.00 93.31 69 GLN A O 1
ATOM 525 N N . THR A 1 70 ? 7.769 -3.919 4.465 1.00 95.19 70 THR A N 1
ATOM 526 C CA . THR A 1 70 ? 6.355 -3.526 4.445 1.00 95.19 70 THR A CA 1
ATOM 527 C C . THR A 1 70 ? 5.648 -4.065 5.685 1.00 95.19 70 THR A C 1
ATOM 529 O O . THR A 1 70 ? 6.010 -5.141 6.172 1.00 95.19 70 THR A O 1
ATOM 532 N N . ASP A 1 71 ? 4.618 -3.371 6.166 1.00 96.50 71 ASP A N 1
ATOM 533 C CA . ASP A 1 71 ? 3.881 -3.827 7.351 1.00 96.50 71 ASP A CA 1
ATOM 534 C C . ASP A 1 71 ? 2.971 -5.010 7.026 1.00 96.50 71 ASP A C 1
ATOM 536 O O . ASP A 1 71 ? 3.051 -6.028 7.710 1.00 96.50 71 ASP A O 1
ATOM 540 N N . ILE A 1 72 ? 2.186 -4.913 5.947 1.00 98.19 72 ILE A N 1
ATOM 541 C CA . ILE A 1 72 ? 1.380 -6.008 5.391 1.00 98.19 72 ILE A CA 1
ATOM 542 C C . ILE A 1 72 ? 1.689 -6.163 3.906 1.00 98.19 72 ILE A C 1
ATOM 544 O O . ILE A 1 72 ? 1.674 -5.185 3.156 1.00 98.19 72 ILE A O 1
ATOM 548 N N . LEU A 1 73 ? 1.918 -7.403 3.483 1.00 98.31 73 LEU A N 1
ATOM 549 C CA . LEU A 1 73 ? 2.073 -7.798 2.090 1.00 98.31 73 LEU A CA 1
ATOM 550 C C . LEU A 1 73 ? 1.055 -8.888 1.748 1.00 98.31 73 LEU A C 1
ATOM 552 O O . LEU A 1 73 ? 0.988 -9.908 2.430 1.00 98.31 73 LEU A O 1
ATOM 556 N N . ILE A 1 74 ? 0.303 -8.683 0.667 1.00 98.62 74 ILE A N 1
ATOM 557 C CA . ILE A 1 74 ? -0.616 -9.671 0.098 1.00 98.62 74 ILE A CA 1
ATOM 558 C C . ILE A 1 74 ? -0.060 -10.141 -1.241 1.00 98.62 74 ILE A C 1
ATOM 560 O O . ILE A 1 74 ? 0.199 -9.326 -2.135 1.00 98.62 74 ILE A O 1
ATOM 564 N N . THR A 1 75 ? 0.104 -11.453 -1.391 1.00 98.38 75 THR A N 1
ATOM 565 C CA . THR A 1 75 ? 0.616 -12.076 -2.617 1.00 98.38 75 THR A CA 1
ATOM 566 C C . THR A 1 75 ? -0.308 -13.171 -3.131 1.00 98.38 75 THR A C 1
ATOM 568 O O . THR A 1 75 ? -1.065 -13.775 -2.372 1.00 98.38 75 THR A O 1
ATOM 571 N N . LYS A 1 76 ? -0.208 -13.445 -4.432 1.00 97.44 76 LYS A N 1
ATOM 572 C CA . LYS A 1 76 ? -0.776 -14.628 -5.085 1.00 97.44 76 LYS A CA 1
ATOM 573 C C . LYS A 1 76 ? 0.315 -15.281 -5.912 1.00 97.44 76 LYS A C 1
ATOM 575 O O . LYS A 1 76 ? 0.942 -14.596 -6.713 1.00 97.44 76 LYS A O 1
ATOM 580 N N . ASP A 1 77 ? 0.596 -16.557 -5.674 1.00 93.62 77 ASP A N 1
ATOM 581 C CA . ASP A 1 77 ? 1.677 -17.285 -6.355 1.00 93.62 77 ASP A CA 1
ATOM 582 C C . ASP A 1 77 ? 3.028 -16.534 -6.327 1.00 93.62 77 ASP A C 1
ATOM 584 O O . ASP A 1 77 ? 3.757 -16.474 -7.314 1.00 93.62 77 ASP A O 1
ATOM 588 N N . SER A 1 78 ? 3.368 -15.927 -5.181 1.00 91.25 78 SER A N 1
ATOM 589 C CA . SER A 1 78 ? 4.558 -15.071 -4.965 1.00 91.25 78 SER A CA 1
ATOM 590 C C . SER A 1 78 ? 4.566 -13.719 -5.698 1.00 91.25 78 SER A C 1
ATOM 592 O O . SER A 1 78 ? 5.527 -12.960 -5.575 1.00 91.25 78 SER A O 1
ATOM 594 N N . ILE A 1 79 ? 3.504 -13.373 -6.426 1.00 94.88 79 ILE A N 1
ATOM 595 C CA . ILE A 1 79 ? 3.339 -12.063 -7.063 1.00 94.88 79 ILE A CA 1
ATOM 596 C C . ILE A 1 79 ? 2.786 -11.079 -6.020 1.00 94.88 79 ILE A C 1
ATOM 598 O O . ILE A 1 79 ? 1.700 -11.326 -5.491 1.00 94.88 79 ILE A O 1
ATOM 602 N N . PRO A 1 80 ? 3.481 -9.967 -5.707 1.00 97.31 80 PRO A N 1
ATOM 603 C CA . PRO A 1 80 ? 3.002 -8.983 -4.737 1.00 97.31 80 PRO A CA 1
ATOM 604 C C . PRO A 1 80 ? 1.870 -8.142 -5.332 1.00 97.31 80 PRO A C 1
ATOM 606 O O . PRO A 1 80 ? 2.075 -7.436 -6.312 1.00 97.31 80 PRO A O 1
ATOM 609 N N . LEU A 1 81 ? 0.673 -8.201 -4.749 1.00 98.38 81 LEU A N 1
ATOM 610 C CA . LEU A 1 81 ? -0.511 -7.517 -5.284 1.00 98.38 81 LEU A CA 1
ATOM 611 C C . LEU A 1 81 ? -0.877 -6.270 -4.490 1.00 98.38 81 LEU A C 1
ATOM 613 O O . LEU A 1 81 ? -1.203 -5.238 -5.077 1.00 98.38 81 LEU A O 1
ATOM 617 N N . VAL A 1 82 ? -0.806 -6.358 -3.161 1.00 98.75 82 VAL A N 1
ATOM 618 C CA . VAL A 1 82 ? -1.167 -5.257 -2.268 1.00 98.75 82 VAL A CA 1
ATOM 619 C C . VAL A 1 82 ? -0.133 -5.117 -1.162 1.00 98.75 82 VAL A C 1
ATOM 621 O O . VAL A 1 82 ? 0.259 -6.105 -0.544 1.00 98.75 82 VAL A O 1
ATOM 624 N N . VAL A 1 83 ? 0.268 -3.881 -0.886 1.00 98.69 83 VAL A N 1
ATOM 625 C CA . VAL A 1 83 ? 1.006 -3.509 0.324 1.00 98.69 83 VAL A CA 1
ATOM 626 C C . VAL A 1 83 ? 0.166 -2.544 1.144 1.00 98.69 83 VAL A C 1
ATOM 628 O O . VAL A 1 83 ? -0.501 -1.678 0.582 1.00 98.69 83 VAL A O 1
ATOM 631 N N . ILE A 1 84 ? 0.214 -2.672 2.469 1.00 98.56 84 ILE A N 1
ATOM 632 C CA . ILE A 1 84 ? -0.374 -1.706 3.400 1.00 98.56 84 ILE A CA 1
ATOM 633 C C . ILE A 1 84 ? 0.696 -1.299 4.410 1.00 98.56 84 ILE A C 1
ATOM 635 O O . ILE A 1 84 ? 1.306 -2.158 5.045 1.00 98.56 84 ILE A O 1
ATOM 639 N N . GLU A 1 85 ? 0.908 0.007 4.560 1.00 97.94 85 GLU A N 1
ATOM 640 C CA . GLU A 1 85 ? 1.650 0.595 5.681 1.00 97.94 85 GLU A CA 1
ATOM 641 C C . GLU A 1 85 ? 0.656 1.004 6.764 1.00 97.94 85 GLU A C 1
ATOM 643 O O . GLU A 1 85 ? -0.388 1.598 6.467 1.00 97.94 85 GLU A O 1
ATOM 648 N N . LEU A 1 86 ? 0.981 0.684 8.012 1.00 96.56 86 LEU A N 1
ATOM 649 C CA . LEU A 1 86 ? 0.086 0.807 9.148 1.00 96.56 86 LEU A CA 1
ATOM 650 C C . LEU A 1 86 ? 0.574 1.854 10.147 1.00 96.56 86 LEU A C 1
ATOM 652 O O . LEU A 1 86 ? 1.759 1.989 10.452 1.00 96.56 86 LEU A O 1
ATOM 656 N N . LYS A 1 87 ? -0.386 2.581 10.716 1.00 95.56 87 LYS A N 1
ATOM 657 C CA . LYS A 1 87 ? -0.194 3.418 11.906 1.00 95.56 87 LYS A CA 1
ATOM 658 C C . LYS A 1 87 ? -1.331 3.200 12.895 1.00 95.56 87 LYS A C 1
ATOM 660 O O . LYS A 1 87 ? -2.420 2.771 12.525 1.00 95.56 87 LYS A O 1
ATOM 665 N N . SER A 1 88 ? -1.077 3.531 14.159 1.00 93.94 88 SER A N 1
ATOM 666 C CA . SER A 1 88 ? -2.067 3.442 15.234 1.00 93.94 88 SER A CA 1
ATOM 667 C C . SER A 1 88 ? -2.258 4.796 15.926 1.00 93.94 88 SER A C 1
ATOM 669 O O . SER A 1 88 ? -1.292 5.450 16.330 1.00 93.94 88 SER A O 1
ATOM 671 N N . GLY A 1 89 ? -3.511 5.238 16.036 1.00 93.56 89 GLY A N 1
ATOM 672 C CA . GLY A 1 89 ? -3.984 6.441 16.724 1.00 93.56 89 GLY A CA 1
ATOM 673 C C . GLY A 1 89 ? -3.658 7.765 16.027 1.00 93.56 89 GLY A C 1
ATOM 674 O O . GLY A 1 89 ? -4.466 8.686 15.996 1.00 93.56 89 GLY A O 1
ATOM 675 N N . SER A 1 90 ? -2.450 7.908 15.483 1.00 94.19 90 SER A N 1
ATOM 676 C CA . SER A 1 90 ? -2.006 9.142 14.832 1.00 94.19 90 SER A CA 1
ATOM 677 C C . SER A 1 90 ? -0.833 8.909 13.888 1.00 94.19 90 SER A C 1
ATOM 679 O O . SER A 1 90 ? -0.113 7.915 13.979 1.00 94.19 90 SER A O 1
ATOM 681 N N . PHE A 1 91 ? -0.611 9.880 13.006 1.00 95.75 91 PHE A N 1
ATOM 682 C CA . PHE A 1 91 ? 0.524 9.904 12.094 1.00 95.75 91 PHE A CA 1
ATOM 683 C C . PHE A 1 91 ? 1.014 11.338 11.854 1.00 95.75 91 PHE A C 1
ATOM 685 O O . P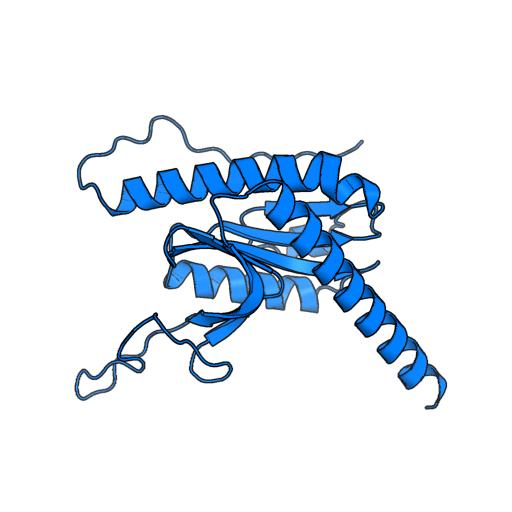HE A 1 91 ? 0.295 12.330 12.032 1.00 95.75 91 PHE A O 1
ATOM 692 N N . THR A 1 92 ? 2.270 11.458 11.452 1.00 96.31 92 THR A N 1
ATOM 693 C CA . THR A 1 92 ? 2.973 12.707 11.153 1.00 96.31 92 THR A CA 1
ATOM 694 C C . THR A 1 92 ? 3.075 12.930 9.645 1.00 96.31 92 THR A C 1
ATOM 696 O O . THR A 1 92 ? 2.906 12.002 8.860 1.00 96.31 92 THR A O 1
ATOM 699 N N . SER A 1 93 ? 3.396 14.153 9.211 1.00 96.62 93 SER A N 1
ATOM 700 C CA . SER A 1 93 ? 3.737 14.392 7.799 1.00 96.62 93 SER A CA 1
ATOM 701 C C . SER A 1 93 ? 4.935 13.554 7.350 1.00 96.62 93 SER A C 1
ATOM 703 O O . SER A 1 93 ? 4.961 13.100 6.213 1.00 96.62 93 SER A O 1
ATOM 705 N N . HIS A 1 94 ? 5.905 13.318 8.241 1.00 96.38 94 HIS A N 1
ATOM 706 C CA . HIS A 1 94 ? 7.064 12.485 7.934 1.00 96.38 94 HIS A CA 1
ATOM 707 C C . HIS A 1 94 ? 6.664 11.037 7.634 1.00 96.38 94 HIS A C 1
ATOM 709 O O . HIS A 1 94 ? 7.214 10.454 6.702 1.00 96.38 94 HIS A O 1
ATOM 715 N N . ASP A 1 95 ? 5.680 10.490 8.356 1.00 96.19 95 ASP A N 1
ATOM 716 C CA . ASP A 1 95 ? 5.140 9.156 8.071 1.00 96.19 95 ASP A CA 1
ATOM 717 C C . ASP A 1 95 ? 4.555 9.109 6.652 1.00 96.19 95 ASP A C 1
ATOM 719 O O . ASP A 1 95 ? 4.953 8.265 5.855 1.00 96.19 95 ASP A O 1
ATOM 723 N N . VAL A 1 96 ? 3.685 10.067 6.295 1.00 97.44 96 VAL A N 1
ATOM 724 C CA . VAL A 1 96 ? 3.070 10.114 4.953 1.00 97.44 96 VAL A CA 1
ATOM 725 C C . VAL A 1 96 ? 4.131 10.237 3.870 1.00 97.44 96 VAL A C 1
ATOM 727 O O . VAL A 1 96 ? 4.113 9.460 2.926 1.00 97.44 96 VAL A O 1
ATOM 730 N N . ILE A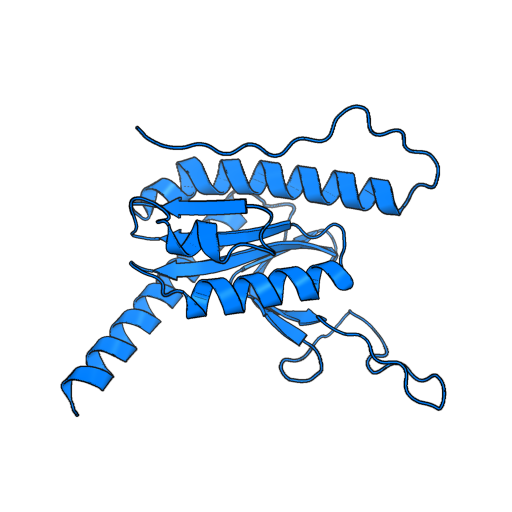 1 97 ? 5.073 11.174 4.013 1.00 97.12 97 ILE A N 1
ATOM 731 C CA . ILE A 1 97 ? 6.140 11.396 3.029 1.00 97.12 97 ILE A CA 1
ATOM 732 C C . ILE A 1 97 ? 6.975 10.123 2.852 1.00 97.12 97 ILE A C 1
ATOM 734 O O . ILE A 1 97 ? 7.244 9.709 1.727 1.00 97.12 97 ILE A O 1
ATOM 738 N N . THR A 1 98 ? 7.365 9.482 3.956 1.00 96.81 98 THR A N 1
ATOM 739 C CA . THR A 1 98 ? 8.216 8.285 3.933 1.00 96.81 98 THR A CA 1
ATOM 740 C C . THR A 1 98 ? 7.512 7.115 3.260 1.00 96.81 98 THR A C 1
ATOM 742 O O . THR A 1 98 ? 8.069 6.483 2.363 1.00 96.81 98 THR A O 1
ATOM 745 N N . TYR A 1 99 ? 6.277 6.832 3.663 1.00 97.50 99 TYR A N 1
ATOM 746 C CA . TYR A 1 99 ? 5.514 5.710 3.132 1.00 97.50 99 TYR A CA 1
ATOM 747 C C . TYR A 1 99 ? 5.036 5.962 1.693 1.00 97.50 99 TYR A C 1
ATOM 749 O O . TYR A 1 99 ? 5.099 5.053 0.871 1.00 97.50 99 TYR A O 1
ATOM 757 N N . SER A 1 100 ? 4.675 7.200 1.347 1.00 97.06 100 SER A N 1
ATOM 758 C CA . SER A 1 100 ? 4.361 7.618 -0.028 1.00 97.06 100 SER A CA 1
ATOM 759 C C . SER A 1 100 ? 5.579 7.452 -0.945 1.00 97.06 100 SER A C 1
ATOM 761 O O . SER A 1 100 ? 5.475 6.914 -2.048 1.00 97.06 100 SER A O 1
ATOM 763 N N . PHE A 1 101 ? 6.775 7.812 -0.465 1.00 96.75 101 PHE A N 1
ATOM 764 C CA . PHE A 1 101 ? 8.016 7.575 -1.199 1.00 96.75 101 PHE A CA 1
ATOM 765 C C . PHE A 1 101 ? 8.290 6.078 -1.402 1.00 96.75 101 PHE A C 1
ATOM 767 O O . PHE A 1 101 ? 8.632 5.674 -2.514 1.00 96.75 101 PHE A O 1
ATOM 774 N N . LYS A 1 102 ? 8.112 5.240 -0.367 1.00 96.62 102 LYS A N 1
ATOM 775 C CA . LYS A 1 102 ? 8.224 3.774 -0.498 1.00 96.62 102 LYS A CA 1
ATOM 776 C C . LYS A 1 102 ? 7.266 3.243 -1.565 1.00 96.62 102 LYS A C 1
ATOM 778 O O . LYS A 1 102 ? 7.713 2.529 -2.460 1.00 96.62 102 LYS A O 1
ATOM 783 N N . ALA A 1 103 ? 6.004 3.672 -1.521 1.00 97.81 103 ALA A N 1
ATOM 784 C CA . ALA A 1 103 ? 4.978 3.296 -2.486 1.00 97.81 103 ALA A CA 1
ATOM 785 C C . ALA A 1 103 ? 5.393 3.624 -3.927 1.00 97.81 103 ALA A C 1
ATOM 787 O O . ALA A 1 103 ? 5.396 2.749 -4.794 1.00 97.81 103 ALA A O 1
ATOM 788 N N . ALA A 1 104 ? 5.829 4.862 -4.174 1.00 97.06 104 ALA A N 1
ATOM 789 C CA . ALA A 1 104 ? 6.292 5.289 -5.491 1.00 97.06 104 ALA A CA 1
ATOM 790 C C . ALA A 1 104 ? 7.487 4.454 -5.986 1.00 97.06 104 ALA A C 1
ATOM 792 O O . ALA A 1 104 ? 7.547 4.095 -7.161 1.00 97.06 104 ALA A O 1
ATOM 793 N N . ARG A 1 105 ? 8.430 4.106 -5.101 1.00 96.25 105 ARG A N 1
ATOM 794 C CA . ARG A 1 105 ? 9.602 3.295 -5.462 1.00 96.25 105 ARG A CA 1
ATOM 795 C C . ARG A 1 105 ? 9.262 1.834 -5.729 1.00 96.25 105 ARG A C 1
ATOM 797 O O . ARG A 1 105 ? 9.745 1.279 -6.708 1.00 96.25 105 ARG A O 1
ATOM 804 N N . HIS A 1 106 ? 8.413 1.212 -4.917 1.00 96.25 106 HIS A N 1
ATOM 805 C CA . HIS A 1 106 ? 7.956 -0.153 -5.186 1.00 96.25 106 HIS A CA 1
ATOM 806 C C . HIS A 1 106 ? 7.192 -0.239 -6.504 1.00 96.25 106 HIS A C 1
ATOM 808 O O . HIS A 1 106 ? 7.450 -1.155 -7.278 1.00 96.25 106 HIS A O 1
ATOM 814 N N . LYS A 1 107 ? 6.355 0.751 -6.831 1.00 95.81 107 LYS A N 1
ATOM 815 C CA . LYS A 1 107 ? 5.627 0.787 -8.111 1.00 95.81 107 LYS A CA 1
ATOM 816 C C . LYS A 1 107 ? 6.504 1.037 -9.342 1.00 95.81 107 LYS A C 1
ATOM 818 O O . LYS A 1 107 ? 6.087 0.710 -10.446 1.00 95.81 107 LYS A O 1
ATOM 823 N N . GLN A 1 108 ? 7.732 1.542 -9.179 1.00 94.19 108 GLN A N 1
ATOM 824 C CA . GLN A 1 108 ? 8.716 1.574 -10.274 1.00 94.19 108 GLN A CA 1
ATOM 825 C C . GLN A 1 108 ? 9.200 0.166 -10.658 1.00 94.19 108 GLN A C 1
ATOM 827 O O . GLN A 1 108 ? 9.574 -0.047 -11.808 1.00 94.19 108 GLN A O 1
ATOM 832 N N . ILE A 1 109 ? 9.191 -0.781 -9.713 1.00 93.06 109 ILE A N 1
ATOM 833 C CA . ILE A 1 109 ? 9.587 -2.181 -9.935 1.00 93.06 109 ILE A CA 1
ATOM 834 C C . ILE A 1 109 ? 8.369 -3.072 -10.215 1.00 93.06 109 ILE A C 1
ATOM 836 O O . ILE A 1 109 ? 8.436 -3.956 -11.065 1.00 93.06 109 ILE A O 1
ATOM 840 N N . TYR A 1 110 ? 7.246 -2.817 -9.538 1.00 95.19 110 TYR A N 1
ATOM 841 C CA . TYR A 1 110 ? 5.997 -3.576 -9.634 1.00 95.19 110 TYR A CA 1
ATOM 842 C C . TYR A 1 110 ? 4.837 -2.646 -10.040 1.00 95.19 110 TYR A C 1
ATOM 844 O O . TYR A 1 110 ? 4.067 -2.221 -9.180 1.00 95.19 110 TYR A O 1
ATOM 852 N N . PRO A 1 111 ? 4.673 -2.302 -11.333 1.00 94.12 111 PRO A N 1
ATOM 853 C CA . PRO A 1 111 ? 3.705 -1.280 -11.760 1.00 94.12 111 PRO A CA 1
ATOM 854 C C . PRO A 1 111 ? 2.228 -1.622 -11.504 1.00 94.12 111 PRO A C 1
ATOM 856 O O . PRO A 1 111 ? 1.378 -0.738 -11.519 1.00 94.12 111 PRO A O 1
ATOM 859 N N . TYR A 1 112 ? 1.918 -2.900 -11.275 1.00 95.31 112 TYR A N 1
ATOM 860 C CA . TYR A 1 112 ? 0.581 -3.397 -10.933 1.00 95.31 112 TYR A CA 1
ATOM 861 C C . TYR A 1 112 ? 0.281 -3.369 -9.428 1.00 95.31 112 TYR A C 1
ATOM 863 O O . TYR A 1 112 ? -0.871 -3.563 -9.036 1.00 95.31 112 TYR A O 1
ATOM 871 N N . LEU A 1 113 ? 1.301 -3.167 -8.588 1.00 97.94 113 LEU A N 1
ATOM 872 C CA . LEU A 1 113 ? 1.173 -3.208 -7.137 1.00 97.94 113 LEU A CA 1
ATOM 873 C C . LEU A 1 113 ? 0.244 -2.093 -6.655 1.00 97.94 113 LEU A C 1
ATOM 875 O O . LEU A 1 113 ? 0.409 -0.934 -7.032 1.00 97.94 113 LEU A O 1
ATOM 879 N N . ARG A 1 114 ? -0.694 -2.437 -5.772 1.00 98.25 114 ARG A N 1
ATOM 880 C CA . ARG A 1 114 ? -1.563 -1.467 -5.100 1.00 98.25 114 ARG A CA 1
ATOM 881 C C . ARG A 1 114 ? -1.018 -1.175 -3.715 1.00 98.25 114 ARG A C 1
ATOM 883 O O . ARG A 1 114 ? -0.814 -2.089 -2.921 1.00 98.25 114 ARG A O 1
ATOM 890 N N . TYR A 1 115 ? -0.789 0.093 -3.417 1.00 98.38 115 TYR A N 1
ATOM 891 C CA . TYR A 1 115 ? -0.107 0.506 -2.200 1.00 98.38 115 TYR A CA 1
ATOM 892 C C . TYR A 1 115 ? -0.998 1.370 -1.313 1.00 98.38 115 TYR A C 1
ATOM 894 O O . TYR A 1 115 ? -1.484 2.418 -1.735 1.00 98.38 115 TYR A O 1
ATOM 902 N N . GLY A 1 116 ? -1.190 0.929 -0.075 1.00 98.19 116 GLY A N 1
ATOM 903 C CA . GLY A 1 116 ? -2.117 1.512 0.880 1.00 98.19 116 GLY A CA 1
ATOM 904 C C . GLY A 1 116 ? -1.456 2.164 2.083 1.00 98.19 116 GLY A C 1
ATOM 905 O O . GLY A 1 116 ? -0.422 1.695 2.560 1.00 98.19 116 GLY A O 1
ATOM 906 N N . PHE A 1 117 ? -2.112 3.186 2.629 1.00 98.19 117 PHE A N 1
ATOM 907 C CA . PHE A 1 117 ? -1.820 3.720 3.961 1.00 98.19 117 PHE A CA 1
ATOM 908 C C . PHE A 1 117 ? -3.049 3.621 4.865 1.00 98.19 117 PHE A C 1
ATOM 910 O O . PHE A 1 117 ? -4.086 4.214 4.569 1.00 98.19 117 PHE A O 1
ATOM 917 N N . VAL A 1 118 ? -2.950 2.879 5.966 1.00 97.81 118 VAL A N 1
ATOM 918 C CA . VAL A 1 118 ? -4.084 2.637 6.866 1.00 97.81 118 VAL A CA 1
ATOM 919 C C . VAL A 1 118 ? -3.734 3.052 8.290 1.00 97.81 118 VAL A C 1
ATOM 921 O O . VAL A 1 118 ? -2.670 2.717 8.810 1.00 97.81 118 VAL A O 1
ATOM 924 N N . VAL A 1 119 ? -4.641 3.786 8.937 1.00 96.81 119 VAL A N 1
ATOM 925 C CA . VAL A 1 119 ? -4.465 4.244 10.320 1.00 96.81 119 VAL A CA 1
ATOM 926 C C . VAL A 1 119 ? -5.602 3.723 11.189 1.00 96.81 119 VAL A C 1
ATOM 928 O O . VAL A 1 119 ? -6.737 4.158 11.031 1.00 96.81 119 VAL A O 1
ATOM 931 N N . VAL A 1 120 ? -5.290 2.817 12.116 1.00 95.75 120 VAL A N 1
ATOM 932 C CA . VAL A 1 120 ? -6.252 2.242 13.074 1.00 95.75 120 VAL A CA 1
ATOM 933 C C . VAL A 1 120 ? -6.355 3.126 14.313 1.00 95.75 120 VAL A C 1
ATOM 935 O O . VAL A 1 120 ? -5.332 3.564 14.832 1.00 95.75 120 VAL A O 1
ATOM 938 N N . GLY A 1 121 ? -7.556 3.357 14.835 1.00 94.62 121 GLY A N 1
ATOM 939 C CA . GLY A 1 121 ? -7.794 4.257 15.965 1.00 94.62 121 GLY A CA 1
ATOM 940 C C . GLY A 1 121 ? -7.863 5.7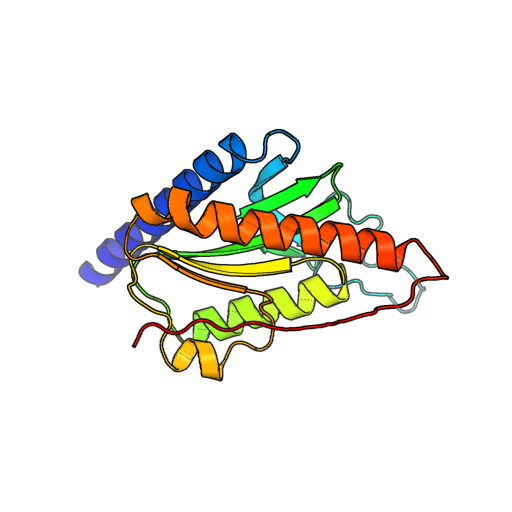33 15.566 1.00 94.62 121 GLY A C 1
ATOM 941 O O . GLY A 1 121 ? -7.447 6.584 16.351 1.00 94.62 121 GLY A O 1
ATOM 942 N N . LEU A 1 122 ? -8.276 6.039 14.331 1.00 95.06 122 LEU A N 1
ATOM 943 C CA . LEU A 1 122 ? -8.359 7.403 13.811 1.00 95.06 122 LEU A CA 1
ATOM 944 C C . LEU A 1 122 ? -9.653 7.599 13.016 1.00 95.06 122 LEU A C 1
ATOM 946 O O . LEU A 1 122 ? -9.945 6.809 12.127 1.00 95.06 122 LEU A O 1
ATOM 950 N N . ASP A 1 123 ? -10.364 8.697 13.276 1.00 93.38 123 ASP A N 1
ATOM 951 C CA . ASP A 1 123 ? -11.656 8.983 12.631 1.00 93.38 123 ASP A CA 1
ATOM 952 C C . ASP A 1 123 ? -11.536 9.467 11.178 1.00 93.38 123 ASP A C 1
ATOM 954 O O . ASP A 1 123 ? -12.477 9.371 10.401 1.00 93.38 123 ASP A O 1
ATOM 958 N N . GLY A 1 124 ? -10.389 10.026 10.785 1.00 94.12 124 GLY A N 1
ATOM 959 C CA . GLY A 1 124 ? -10.237 10.594 9.449 1.00 94.12 124 GLY A CA 1
ATOM 960 C C . GLY A 1 124 ? -8.810 10.994 9.096 1.00 94.12 124 GLY A C 1
ATOM 961 O O . GLY A 1 124 ? -8.017 11.418 9.942 1.00 94.12 124 GLY A O 1
ATOM 962 N N . LEU A 1 125 ? -8.475 10.898 7.808 1.00 94.69 125 LEU A N 1
ATOM 963 C CA . LEU A 1 125 ? -7.197 11.371 7.282 1.00 94.69 125 LEU A CA 1
ATOM 964 C C . LEU A 1 125 ? -7.260 12.886 7.057 1.00 94.69 125 LEU A C 1
ATOM 966 O O . LEU A 1 125 ? -7.979 13.387 6.199 1.00 94.69 125 LEU A O 1
ATOM 970 N N . GLY A 1 126 ? -6.490 13.638 7.842 1.00 92.75 126 GLY A N 1
ATOM 971 C CA . GLY A 1 126 ? -6.472 15.099 7.752 1.00 92.75 126 GLY A CA 1
ATOM 972 C C . GLY A 1 126 ? -5.661 15.653 6.573 1.00 92.75 126 GLY A C 1
ATOM 973 O O . GLY A 1 126 ? -4.973 14.935 5.849 1.00 92.75 126 GLY A O 1
ATOM 974 N N . ARG A 1 127 ? -5.635 16.989 6.460 1.00 92.94 127 ARG A N 1
ATOM 975 C CA . ARG A 1 127 ? -4.930 17.749 5.403 1.00 92.94 127 ARG A CA 1
ATOM 976 C C . ARG A 1 127 ? -3.485 17.302 5.153 1.00 92.94 127 ARG A C 1
ATOM 978 O O . ARG A 1 127 ? -3.034 17.323 4.020 1.00 92.94 127 ARG A O 1
ATOM 985 N N . ARG A 1 128 ? -2.756 16.888 6.194 1.00 93.88 128 ARG A N 1
ATOM 986 C CA . ARG A 1 128 ? -1.368 16.409 6.061 1.00 93.88 128 ARG A CA 1
ATOM 987 C C . ARG A 1 128 ? -1.236 15.189 5.147 1.00 93.88 128 ARG A C 1
ATOM 989 O O . ARG A 1 128 ? -0.235 15.080 4.456 1.00 93.88 128 ARG A O 1
ATOM 996 N N . PHE A 1 129 ? -2.227 14.297 5.145 1.00 95.44 129 PHE A N 1
ATOM 997 C CA . PHE A 1 129 ? -2.256 13.164 4.230 1.00 95.44 129 PHE A CA 1
ATOM 998 C C . PHE A 1 129 ? -2.447 13.668 2.801 1.00 95.44 129 PHE A C 1
ATOM 1000 O O . PHE A 1 129 ? -1.616 13.392 1.946 1.00 95.44 129 PHE A O 1
ATOM 1007 N N . VAL A 1 130 ? -3.462 14.509 2.584 1.00 90.81 130 VAL A N 1
ATOM 1008 C CA . VAL A 1 130 ? -3.772 15.102 1.272 1.00 90.81 130 VAL A CA 1
ATOM 1009 C C . VAL A 1 130 ? -2.571 15.840 0.674 1.00 90.81 130 VAL A C 1
ATOM 1011 O O . VAL A 1 130 ? -2.298 15.709 -0.509 1.00 90.81 130 VAL A O 1
ATOM 1014 N N . THR A 1 131 ? -1.827 16.592 1.486 1.00 92.75 131 THR A N 1
ATOM 1015 C CA . THR A 1 131 ? -0.671 17.367 1.013 1.00 92.75 131 THR A CA 1
ATOM 1016 C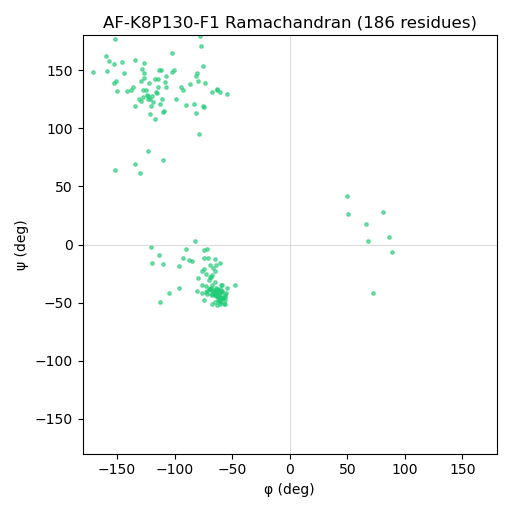 C . THR A 1 131 ? 0.520 16.500 0.591 1.00 92.75 131 THR A C 1
ATOM 1018 O O . THR A 1 131 ? 1.326 16.951 -0.214 1.00 92.75 131 THR A O 1
ATOM 1021 N N . HIS A 1 132 ? 0.688 15.307 1.167 1.00 94.19 132 HIS A N 1
ATOM 1022 C CA . HIS A 1 132 ? 1.920 14.516 1.027 1.00 94.19 132 HIS A CA 1
ATOM 1023 C C . HIS A 1 132 ? 1.712 13.133 0.390 1.00 94.19 132 HIS A C 1
ATOM 1025 O O . HIS A 1 132 ? 2.681 12.395 0.201 1.00 94.19 132 HIS A O 1
ATOM 1031 N N . ASN A 1 133 ? 0.468 12.763 0.079 1.00 90.62 133 ASN A N 1
ATOM 1032 C CA . ASN A 1 133 ? 0.147 11.536 -0.635 1.00 90.62 133 ASN A CA 1
ATOM 1033 C C . ASN A 1 133 ? 0.404 11.707 -2.140 1.00 90.62 133 ASN A C 1
ATOM 1035 O O . ASN A 1 133 ? -0.459 12.176 -2.874 1.00 90.62 133 ASN A O 1
ATOM 1039 N N . GLU A 1 134 ? 1.583 11.291 -2.585 1.00 89.94 134 GLU A N 1
ATOM 1040 C CA . GLU A 1 134 ? 1.978 11.275 -4.001 1.00 89.94 134 GLU A CA 1
ATOM 1041 C C . GLU A 1 134 ? 2.087 9.846 -4.560 1.00 89.94 134 GLU A C 1
ATOM 1043 O O . GLU A 1 134 ? 2.131 9.653 -5.772 1.00 89.94 134 GLU A O 1
ATOM 1048 N N . GLY A 1 135 ? 2.171 8.840 -3.683 1.00 94.06 135 GLY A N 1
ATOM 1049 C CA . GLY A 1 135 ? 2.497 7.467 -4.049 1.00 94.06 135 GLY A CA 1
ATOM 1050 C C . GLY A 1 135 ? 1.437 6.424 -3.711 1.00 94.06 135 GLY A C 1
ATOM 1051 O O . GLY A 1 135 ? 1.529 5.326 -4.257 1.00 94.06 135 GLY A O 1
ATOM 1052 N N . PHE A 1 136 ? 0.452 6.703 -2.853 1.00 97.38 136 PHE A N 1
ATOM 1053 C CA . PHE A 1 136 ? -0.550 5.698 -2.479 1.00 97.38 136 PHE A CA 1
ATOM 1054 C C . PHE A 1 136 ? -1.645 5.553 -3.533 1.00 97.38 136 PHE A C 1
ATOM 1056 O O . PHE A 1 136 ? -2.037 6.517 -4.177 1.00 97.38 136 PHE A O 1
ATOM 1063 N N . ASP A 1 137 ? -2.163 4.336 -3.665 1.00 96.62 137 ASP A N 1
ATOM 1064 C CA . ASP A 1 137 ? -3.324 4.011 -4.499 1.00 96.62 137 ASP A CA 1
ATOM 1065 C C . ASP A 1 137 ? -4.627 3.983 -3.695 1.00 96.62 137 ASP A C 1
ATOM 1067 O O . ASP A 1 137 ? -5.719 4.000 -4.262 1.00 96.62 137 ASP A O 1
ATOM 1071 N N . PHE A 1 138 ? -4.516 3.872 -2.371 1.00 97.19 138 PHE A N 1
ATOM 1072 C CA . PHE A 1 138 ? -5.631 3.947 -1.441 1.00 97.19 138 PHE A CA 1
ATOM 1073 C C . PHE A 1 138 ? -5.142 4.346 -0.050 1.00 97.19 138 PHE A C 1
ATOM 1075 O O . PHE A 1 138 ? -3.980 4.150 0.310 1.00 97.19 138 PHE A O 1
ATOM 1082 N N . ALA A 1 139 ? -6.043 4.878 0.765 1.00 97.38 139 ALA A N 1
ATOM 1083 C CA . ALA A 1 139 ? -5.792 5.074 2.180 1.00 97.38 139 ALA A CA 1
ATOM 1084 C C . ALA A 1 139 ? -7.097 5.038 2.970 1.00 97.38 139 ALA A C 1
ATOM 1086 O O . ALA A 1 139 ? -8.163 5.290 2.410 1.00 97.38 139 ALA A O 1
ATOM 1087 N N . MET A 1 140 ? -7.011 4.708 4.256 1.00 96.38 140 MET A N 1
ATOM 1088 C CA . MET A 1 140 ? -8.186 4.572 5.114 1.00 96.38 140 MET A CA 1
ATOM 1089 C C . MET A 1 140 ? -7.846 4.926 6.560 1.00 96.38 140 MET A C 1
ATOM 1091 O O . MET A 1 140 ? -6.846 4.461 7.109 1.00 96.38 140 MET A O 1
ATOM 1095 N N . ALA A 1 141 ? -8.682 5.758 7.171 1.00 96.62 141 ALA A N 1
ATOM 1096 C CA . ALA A 1 141 ? -8.722 5.902 8.617 1.00 96.62 141 ALA A CA 1
ATOM 1097 C C . ALA A 1 141 ? -9.791 4.941 9.146 1.00 96.62 141 ALA A C 1
ATOM 1099 O O . ALA A 1 141 ? -10.872 4.854 8.572 1.00 96.62 141 ALA A O 1
ATOM 1100 N N . LEU A 1 142 ? -9.446 4.186 10.179 1.00 95.81 142 LEU A N 1
ATOM 1101 C CA . LEU A 1 142 ? -10.308 3.201 10.815 1.00 95.81 142 LEU A CA 1
ATOM 1102 C C . LEU A 1 142 ? -10.522 3.666 12.260 1.00 95.81 142 LEU A C 1
ATOM 1104 O O . LEU A 1 142 ? -9.560 3.607 13.032 1.00 95.81 142 LEU A O 1
ATOM 1108 N N . PRO A 1 143 ? -11.719 4.154 12.639 1.00 93.38 143 PRO A N 1
ATOM 1109 C CA . PRO A 1 143 ? -11.985 4.692 13.977 1.00 93.38 143 PRO A CA 1
ATOM 1110 C C . PRO A 1 143 ? -11.633 3.715 15.100 1.00 93.38 143 PRO A C 1
ATOM 1112 O O . PRO A 1 143 ? -11.070 4.097 16.124 1.00 93.38 143 PRO A O 1
ATOM 1115 N N . ASP A 1 144 ? -11.891 2.428 14.878 1.00 90.25 144 ASP A N 1
ATOM 1116 C CA . ASP A 1 144 ? -11.555 1.358 15.806 1.00 90.25 144 ASP A CA 1
ATOM 1117 C C . ASP A 1 144 ? -11.321 0.027 15.077 1.00 90.25 144 ASP A C 1
ATOM 1119 O O . ASP A 1 144 ? -11.465 -0.096 13.859 1.00 90.25 144 ASP A O 1
ATOM 1123 N N . SER A 1 145 ? -10.940 -0.998 15.833 1.00 85.00 145 SER A N 1
ATOM 1124 C CA . SER A 1 145 ? -10.593 -2.301 15.278 1.00 85.00 145 SER A CA 1
ATOM 1125 C C . SER A 1 145 ? -11.758 -3.060 14.632 1.00 85.00 145 SER A C 1
ATOM 1127 O O . SER A 1 145 ? -11.514 -3.974 13.850 1.00 85.00 145 SER A O 1
ATOM 1129 N N . THR A 1 146 ? -13.012 -2.728 14.950 1.00 88.88 146 THR A N 1
ATOM 1130 C CA . THR A 1 146 ? -14.184 -3.394 14.356 1.00 88.88 146 THR A CA 1
ATOM 1131 C C . THR A 1 146 ? -14.348 -3.024 12.881 1.00 88.88 146 THR A C 1
ATOM 1133 O O . THR A 1 146 ? -14.729 -3.868 12.071 1.00 88.88 146 THR A O 1
ATOM 1136 N N . THR A 1 147 ? -13.929 -1.811 12.508 1.00 91.88 147 THR A N 1
ATOM 1137 C CA . THR A 1 147 ? -13.972 -1.315 11.121 1.00 91.88 147 THR A CA 1
ATOM 1138 C C . THR A 1 147 ? -12.951 -1.982 10.187 1.00 91.88 147 THR A C 1
ATOM 1140 O O . THR A 1 147 ? -13.053 -1.886 8.964 1.00 91.88 147 THR A O 1
ATOM 1143 N N . ILE A 1 148 ? -11.988 -2.743 10.732 1.00 91.88 148 ILE A N 1
ATOM 1144 C CA . ILE A 1 148 ? -11.057 -3.557 9.932 1.00 91.88 148 ILE A CA 1
ATOM 1145 C C . ILE A 1 148 ? -11.837 -4.588 9.103 1.00 91.88 148 ILE A C 1
ATOM 1147 O O . ILE A 1 148 ? -11.591 -4.747 7.908 1.00 91.88 148 ILE A O 1
ATOM 1151 N N . GLU A 1 149 ? -12.775 -5.301 9.723 1.00 93.88 149 GLU A N 1
ATOM 1152 C CA . GLU A 1 149 ? -13.520 -6.355 9.034 1.00 93.88 149 GLU A CA 1
ATOM 1153 C C . GLU A 1 149 ? -14.587 -5.780 8.099 1.00 93.88 149 GLU A C 1
ATOM 1155 O O . GLU A 1 149 ? -14.718 -6.239 6.964 1.00 93.88 149 GLU A O 1
ATOM 1160 N N . THR A 1 150 ? -15.312 -4.746 8.535 1.00 91.81 150 THR A N 1
ATOM 1161 C CA . THR A 1 150 ? -16.412 -4.175 7.746 1.00 91.81 150 THR A CA 1
ATOM 1162 C C . THR A 1 150 ? -15.917 -3.386 6.535 1.00 91.81 150 THR A C 1
ATOM 1164 O O . THR A 1 150 ? -16.478 -3.527 5.446 1.00 91.81 150 THR A O 1
ATOM 1167 N N . ASP A 1 151 ? -14.837 -2.612 6.690 1.00 95.25 151 ASP A N 1
ATOM 1168 C CA . ASP A 1 151 ? -14.477 -1.580 5.713 1.00 95.25 151 ASP A CA 1
ATOM 1169 C C . ASP A 1 151 ? -13.172 -1.921 4.988 1.00 95.25 151 ASP A C 1
ATOM 1171 O O . ASP A 1 151 ? -13.117 -1.916 3.749 1.00 95.25 151 ASP A O 1
ATOM 1175 N N . LEU A 1 152 ? -12.121 -2.281 5.736 1.00 97.19 152 LEU A N 1
ATOM 1176 C CA . LEU A 1 152 ? -10.809 -2.547 5.141 1.00 97.19 152 LEU A CA 1
ATOM 1177 C C . LEU A 1 152 ? -10.833 -3.794 4.252 1.00 97.19 152 LEU A C 1
ATOM 1179 O O . LEU A 1 152 ? -10.271 -3.757 3.158 1.00 97.19 152 LEU A O 1
ATOM 1183 N N . VAL A 1 153 ? -11.515 -4.873 4.653 1.00 98.06 153 VAL A N 1
ATOM 1184 C CA . VAL A 1 153 ? -11.662 -6.078 3.810 1.00 98.06 153 VAL A CA 1
ATOM 1185 C C . VAL A 1 153 ? -12.314 -5.726 2.472 1.00 98.06 153 VAL A C 1
ATOM 1187 O O . VAL A 1 153 ? -11.832 -6.138 1.412 1.00 98.06 153 VAL A O 1
ATOM 1190 N N . ALA A 1 154 ? -13.392 -4.938 2.489 1.00 96.69 154 ALA A N 1
ATOM 1191 C CA . ALA A 1 154 ? -14.085 -4.531 1.272 1.00 96.69 154 ALA A CA 1
ATOM 1192 C C . ALA A 1 154 ? -13.184 -3.675 0.368 1.00 96.69 154 ALA A C 1
ATOM 1194 O O . ALA A 1 154 ? -13.166 -3.876 -0.851 1.00 96.69 154 ALA A O 1
ATOM 1195 N N . LEU A 1 155 ? -12.416 -2.748 0.949 1.00 97.44 155 LEU A N 1
ATOM 1196 C CA . LEU A 1 155 ? -11.444 -1.937 0.219 1.00 97.44 155 LEU A CA 1
ATOM 1197 C C . LEU A 1 155 ? -10.339 -2.802 -0.397 1.00 97.44 155 LEU A C 1
ATOM 1199 O O . LEU A 1 155 ? -10.111 -2.727 -1.605 1.00 97.44 155 LEU A O 1
ATOM 1203 N N . VAL A 1 156 ? -9.689 -3.653 0.399 1.00 98.31 156 VAL A N 1
ATOM 1204 C CA . VAL A 1 156 ? -8.580 -4.512 -0.040 1.00 98.31 156 VAL A CA 1
ATOM 1205 C C . VAL A 1 156 ? -9.027 -5.468 -1.139 1.00 98.31 156 VAL A C 1
ATOM 1207 O O . VAL A 1 156 ? -8.304 -5.628 -2.118 1.00 98.31 156 VAL A O 1
ATOM 1210 N N . ARG A 1 157 ? -10.245 -6.019 -1.068 1.00 98.31 157 ARG A N 1
ATOM 1211 C CA . ARG A 1 157 ? -10.809 -6.856 -2.140 1.00 98.31 157 ARG A CA 1
ATOM 1212 C C . ARG A 1 157 ? -10.827 -6.130 -3.487 1.00 98.31 157 ARG A C 1
ATOM 1214 O O . ARG A 1 157 ? -10.450 -6.714 -4.501 1.00 98.31 157 ARG A O 1
ATOM 1221 N N . ARG A 1 158 ? -11.223 -4.850 -3.505 1.00 96.94 158 ARG A N 1
ATOM 1222 C CA . ARG A 1 158 ? -11.200 -4.023 -4.726 1.00 96.94 158 ARG A CA 1
ATOM 1223 C C . ARG A 1 158 ? -9.774 -3.775 -5.214 1.00 96.94 158 ARG A C 1
ATOM 1225 O O . ARG A 1 158 ? -9.536 -3.812 -6.418 1.00 96.94 158 ARG A O 1
ATOM 1232 N N . GLN A 1 159 ? -8.830 -3.555 -4.299 1.00 98.06 159 GLN A N 1
ATOM 1233 C CA . GLN A 1 159 ? -7.423 -3.345 -4.652 1.00 98.06 159 GLN A CA 1
ATOM 1234 C C . GLN A 1 159 ? -6.778 -4.620 -5.209 1.00 98.06 159 GLN A C 1
ATOM 1236 O O . GLN A 1 159 ? -6.110 -4.544 -6.231 1.00 98.06 159 GLN A O 1
ATOM 1241 N N . ILE A 1 160 ? -7.036 -5.793 -4.622 1.00 98.50 160 ILE A N 1
ATOM 1242 C CA . ILE A 1 160 ? -6.583 -7.087 -5.157 1.00 98.50 160 ILE A CA 1
ATOM 1243 C C . ILE A 1 160 ? -7.099 -7.279 -6.586 1.00 98.50 160 ILE A C 1
ATOM 1245 O O . ILE A 1 160 ? -6.302 -7.511 -7.491 1.00 98.50 160 ILE A O 1
ATOM 1249 N N . ALA A 1 161 ? -8.406 -7.106 -6.809 1.00 96.69 161 ALA A N 1
ATOM 1250 C CA . ALA A 1 161 ? -8.990 -7.237 -8.143 1.00 96.69 161 ALA A CA 1
ATOM 1251 C C . ALA A 1 161 ? -8.361 -6.250 -9.145 1.00 96.69 161 ALA A C 1
ATOM 1253 O O . ALA A 1 161 ? -8.055 -6.615 -10.278 1.00 96.69 161 ALA A O 1
ATOM 1254 N N . GLY A 1 162 ? -8.112 -5.006 -8.720 1.00 94.31 162 GLY A N 1
ATOM 1255 C CA . GLY A 1 162 ? -7.399 -4.017 -9.527 1.00 94.31 162 GLY A CA 1
ATOM 1256 C C . GLY A 1 162 ? -5.969 -4.444 -9.866 1.00 94.31 162 GLY A C 1
ATOM 1257 O O . GLY A 1 162 ? -5.562 -4.333 -11.020 1.00 94.31 162 GLY A O 1
ATOM 1258 N N . ALA A 1 163 ? -5.222 -4.967 -8.892 1.00 96.75 163 ALA A N 1
ATOM 1259 C CA . ALA A 1 163 ? -3.861 -5.462 -9.088 1.00 96.75 163 ALA A CA 1
ATOM 1260 C C . ALA A 1 163 ? -3.819 -6.623 -10.090 1.00 96.75 163 ALA A C 1
ATOM 1262 O O . ALA A 1 163 ? -2.959 -6.643 -10.966 1.00 96.75 163 ALA A O 1
ATOM 1263 N N . GLU A 1 164 ? -4.759 -7.568 -9.999 1.00 95.81 164 GLU A N 1
ATOM 1264 C CA . GLU A 1 164 ? -4.856 -8.707 -10.918 1.00 95.81 164 GLU A CA 1
ATOM 1265 C C . GLU A 1 164 ? -5.166 -8.251 -12.348 1.00 95.81 164 GLU A C 1
ATOM 1267 O O . GLU A 1 164 ? -4.483 -8.670 -13.281 1.00 95.81 164 GLU A O 1
ATOM 1272 N N . ILE A 1 165 ? -6.104 -7.310 -12.519 1.00 92.00 165 ILE A N 1
ATOM 1273 C CA . ILE A 1 165 ? -6.381 -6.706 -13.830 1.00 92.00 165 ILE A CA 1
ATOM 1274 C C . ILE A 1 165 ? -5.116 -6.050 -14.392 1.00 92.00 165 ILE A C 1
ATOM 1276 O O . ILE A 1 165 ? -4.790 -6.268 -15.556 1.00 92.00 165 ILE A O 1
ATOM 1280 N N . LEU A 1 166 ? -4.378 -5.275 -13.588 1.00 91.88 166 LEU A N 1
ATOM 1281 C CA . LEU A 1 166 ? -3.124 -4.649 -14.024 1.00 91.88 166 LEU A CA 1
ATOM 1282 C C . LEU A 1 166 ? -2.041 -5.686 -14.358 1.00 91.88 166 LEU A C 1
ATOM 1284 O O . LEU A 1 166 ? -1.311 -5.499 -15.330 1.00 91.88 166 LEU A O 1
ATOM 1288 N N . CYS A 1 167 ? -1.949 -6.791 -13.612 1.00 93.38 167 CYS A N 1
ATOM 1289 C CA . CYS A 1 167 ? -1.063 -7.906 -13.958 1.00 93.38 167 CYS A CA 1
ATOM 1290 C C . CYS A 1 167 ? -1.397 -8.457 -15.346 1.00 93.38 167 CYS A C 1
ATOM 1292 O O . CYS A 1 167 ? -0.499 -8.668 -16.161 1.00 93.38 167 CYS A O 1
ATOM 1294 N N . ASP A 1 168 ? -2.682 -8.658 -15.629 1.00 89.94 168 ASP A N 1
ATOM 1295 C CA . ASP A 1 168 ? -3.142 -9.140 -16.927 1.00 89.94 168 ASP A CA 1
ATOM 1296 C C . ASP A 1 168 ? -2.900 -8.109 -18.036 1.00 89.94 168 ASP A C 1
ATOM 1298 O O . ASP A 1 168 ? -2.507 -8.494 -19.141 1.00 89.94 168 ASP A O 1
ATOM 1302 N N . LEU A 1 169 ? -3.025 -6.806 -17.730 1.00 88.12 169 LEU A N 1
ATOM 1303 C CA . LEU A 1 169 ? -2.630 -5.724 -18.640 1.00 88.12 169 LEU A CA 1
ATOM 1304 C C . LEU A 1 169 ? -1.165 -5.845 -19.059 1.00 88.12 169 LEU A C 1
ATOM 1306 O O . LEU A 1 169 ? -0.853 -5.711 -20.237 1.00 88.12 169 LEU A O 1
ATOM 1310 N N . MET A 1 170 ? -0.267 -6.109 -18.109 1.00 86.75 170 MET A N 1
ATOM 1311 C CA . MET A 1 170 ? 1.167 -6.178 -18.401 1.00 86.75 170 MET A CA 1
ATOM 1312 C C . MET A 1 170 ? 1.585 -7.447 -19.149 1.00 86.75 170 MET A C 1
ATOM 1314 O O . MET A 1 170 ? 2.645 -7.463 -19.768 1.00 86.75 170 MET A O 1
ATOM 1318 N N . ARG A 1 171 ? 0.789 -8.520 -19.087 1.00 87.25 171 ARG A N 1
ATOM 1319 C CA . ARG A 1 171 ? 1.075 -9.783 -19.789 1.00 87.25 171 ARG A CA 1
ATOM 1320 C C . ARG A 1 171 ? 0.584 -9.800 -21.234 1.00 87.25 171 ARG A C 1
ATOM 1322 O O . ARG A 1 171 ? 0.936 -10.716 -21.973 1.00 87.25 171 ARG A O 1
ATOM 1329 N N . SER A 1 172 ? -0.264 -8.852 -21.624 1.00 83.69 172 SER A N 1
ATOM 1330 C CA . SER A 1 172 ? -0.952 -8.873 -22.912 1.00 83.69 172 SER A CA 1
ATOM 1331 C C . SER A 1 172 ? -0.680 -7.611 -23.718 1.00 83.69 172 SER A C 1
ATOM 1333 O O . SER A 1 172 ? -0.996 -6.499 -23.307 1.00 83.69 172 SER A O 1
ATOM 1335 N N . ASP A 1 173 ? -0.198 -7.799 -24.944 1.00 73.88 173 ASP A N 1
ATOM 1336 C CA . ASP A 1 173 ? 0.119 -6.703 -25.867 1.00 73.88 173 ASP A CA 1
ATOM 1337 C C . ASP A 1 173 ? -1.124 -6.034 -26.488 1.00 73.88 173 ASP A C 1
ATOM 1339 O O . ASP A 1 173 ? -1.011 -5.084 -27.266 1.00 73.88 173 ASP A O 1
ATOM 1343 N N . ARG A 1 174 ? -2.335 -6.552 -26.229 1.00 71.44 174 ARG A N 1
ATOM 1344 C CA . ARG A 1 174 ? -3.570 -6.134 -26.918 1.00 71.44 174 ARG A CA 1
ATOM 1345 C C . ARG A 1 174 ? -4.720 -5.904 -25.952 1.00 71.44 174 ARG A C 1
ATOM 1347 O O . ARG A 1 174 ? -5.709 -6.636 -25.978 1.00 71.44 174 ARG A O 1
ATOM 1354 N N . ILE A 1 175 ? -4.629 -4.857 -25.135 1.00 75.12 175 ILE A N 1
ATOM 1355 C CA . ILE A 1 175 ? -5.739 -4.455 -24.265 1.00 75.12 175 ILE A CA 1
ATOM 1356 C C . ILE A 1 175 ? -6.166 -3.018 -24.546 1.00 75.12 175 ILE A C 1
ATOM 1358 O O . ILE A 1 175 ? -5.355 -2.128 -24.789 1.00 75.12 175 ILE A O 1
ATOM 1362 N N . LYS A 1 176 ? -7.485 -2.811 -24.551 1.00 79.00 176 LYS A N 1
ATOM 1363 C CA . LYS A 1 176 ? -8.123 -1.503 -24.666 1.00 79.00 176 LYS A CA 1
ATOM 1364 C C . LYS A 1 176 ? -8.752 -1.165 -23.324 1.00 79.00 176 LYS A C 1
ATOM 1366 O O . LYS A 1 176 ? -9.684 -1.839 -22.893 1.00 79.00 176 LYS A O 1
ATOM 1371 N N . ILE A 1 177 ? -8.244 -0.124 -22.679 1.00 80.94 177 ILE A N 1
ATOM 1372 C CA . ILE A 1 177 ? -8.837 0.406 -21.453 1.00 80.94 177 ILE A CA 1
ATOM 1373 C C . ILE A 1 177 ? -10.093 1.183 -21.848 1.00 80.94 177 ILE A C 1
ATOM 1375 O O . ILE A 1 177 ? -10.015 2.144 -22.609 1.00 80.94 177 ILE A O 1
ATOM 1379 N N . LEU A 1 178 ? -11.250 0.750 -21.346 1.00 84.19 178 LEU A N 1
ATOM 1380 C CA . LEU A 1 178 ? -12.516 1.448 -21.576 1.00 84.19 178 LEU A CA 1
ATOM 1381 C C . LEU A 1 178 ? -12.678 2.657 -20.642 1.00 84.19 178 LEU A C 1
ATOM 1383 O O . LEU A 1 178 ? -13.176 3.696 -21.063 1.00 84.19 178 LEU A O 1
ATOM 1387 N N . ARG A 1 179 ? -12.280 2.513 -19.373 1.00 82.44 179 ARG A N 1
ATOM 1388 C CA . ARG A 1 179 ? -12.433 3.532 -18.329 1.00 82.44 179 ARG A CA 1
ATOM 1389 C C . ARG A 1 179 ? -11.342 3.375 -17.271 1.00 82.44 179 ARG A C 1
ATOM 1391 O O . ARG A 1 179 ? -11.040 2.253 -16.877 1.00 82.44 179 ARG A O 1
ATOM 1398 N N . TYR A 1 180 ? -10.797 4.498 -16.812 1.00 81.00 180 TYR A N 1
ATOM 1399 C CA . TYR A 1 180 ? -9.879 4.596 -15.678 1.00 81.00 180 TYR A CA 1
ATOM 1400 C C . TYR A 1 180 ? -10.385 5.710 -14.759 1.00 81.00 180 TYR A C 1
ATOM 1402 O O . TYR A 1 180 ? -10.618 6.821 -15.236 1.00 81.00 180 TYR A O 1
ATOM 1410 N N . GLU A 1 181 ? -10.598 5.416 -13.477 1.00 83.69 181 GLU A N 1
ATOM 1411 C CA . GLU A 1 181 ? -11.127 6.381 -12.509 1.00 83.69 181 GLU A CA 1
ATOM 1412 C C . GLU A 1 181 ? -10.496 6.204 -11.124 1.00 83.69 181 GLU A C 1
ATOM 1414 O O . GLU A 1 181 ? -10.168 5.091 -10.715 1.00 83.69 181 GLU A O 1
ATOM 1419 N N . GLU A 1 182 ? -10.356 7.318 -10.408 1.00 80.00 182 GLU A N 1
ATOM 1420 C CA . GLU A 1 182 ? -9.971 7.383 -9.000 1.00 80.00 182 GLU A CA 1
ATOM 1421 C C . GLU A 1 182 ? -11.156 7.962 -8.217 1.00 80.00 182 GLU A C 1
ATOM 1423 O O . GLU A 1 182 ? -11.744 8.963 -8.629 1.00 80.00 182 GLU A O 1
ATOM 1428 N N . THR A 1 183 ? -11.554 7.306 -7.124 1.00 86.00 183 THR A N 1
ATOM 1429 C CA . THR A 1 183 ? -12.713 7.703 -6.305 1.00 86.00 183 THR A CA 1
ATOM 1430 C C . THR A 1 183 ? -12.252 8.091 -4.906 1.00 86.00 183 THR A C 1
ATOM 1432 O O . THR A 1 183 ? -11.507 7.343 -4.277 1.00 86.00 183 THR A O 1
ATOM 1435 N N . VAL A 1 184 ? -12.720 9.245 -4.420 1.00 82.06 184 VAL A N 1
ATOM 1436 C CA . VAL A 1 184 ? -12.434 9.769 -3.077 1.00 82.06 184 VAL A CA 1
ATOM 1437 C C . VAL A 1 184 ? -13.750 9.972 -2.328 1.00 82.06 184 VAL A C 1
ATOM 1439 O O . VAL A 1 184 ? -14.633 10.679 -2.814 1.00 82.06 184 VAL A O 1
ATOM 1442 N N . GLU A 1 185 ? -13.860 9.377 -1.141 1.00 85.94 185 GLU A N 1
ATOM 1443 C CA . GLU A 1 185 ? -15.023 9.479 -0.250 1.00 85.94 185 GLU A CA 1
ATOM 1444 C C . GLU A 1 185 ? -14.671 10.354 0.964 1.00 85.94 185 GLU A C 1
ATOM 1446 O O . GLU A 1 185 ? -13.578 10.247 1.520 1.00 85.94 185 GLU A O 1
ATOM 1451 N N . ILE A 1 186 ? -15.569 11.273 1.336 1.00 82.88 186 ILE A N 1
ATOM 1452 C CA . ILE A 1 186 ? -15.366 12.245 2.422 1.00 82.88 186 ILE A CA 1
ATOM 1453 C C . ILE A 1 186 ? -16.632 12.276 3.280 1.00 82.88 186 ILE A C 1
ATOM 1455 O O . ILE A 1 186 ? -17.689 12.660 2.770 1.00 82.88 186 ILE A O 1
ATOM 1459 N N . ASP A 1 187 ? -16.510 11.943 4.566 1.00 75.69 187 ASP A N 1
ATOM 1460 C CA . ASP A 1 187 ? -17.578 12.165 5.546 1.00 75.69 187 ASP A CA 1
ATOM 1461 C C . ASP A 1 187 ? -17.782 13.669 5.776 1.00 75.69 187 ASP A C 1
ATOM 1463 O O . ASP A 1 187 ? -16.821 14.424 5.959 1.00 75.69 187 ASP A O 1
ATOM 1467 N N . ARG A 1 188 ? -19.042 14.112 5.711 1.00 61.72 188 ARG A N 1
ATOM 1468 C CA . ARG A 1 188 ? -19.457 15.513 5.878 1.00 61.72 188 ARG A CA 1
ATOM 1469 C C . ARG A 1 188 ? -20.257 15.716 7.150 1.00 61.72 188 ARG A C 1
ATOM 1471 O O . ARG A 1 188 ? -21.140 14.873 7.413 1.00 61.72 188 ARG A O 1
#

pLDDT: mean 88.85, std 11.89, range [47.72, 98.75]

Nearest PDB structures (foldseek):
  4c2b-ass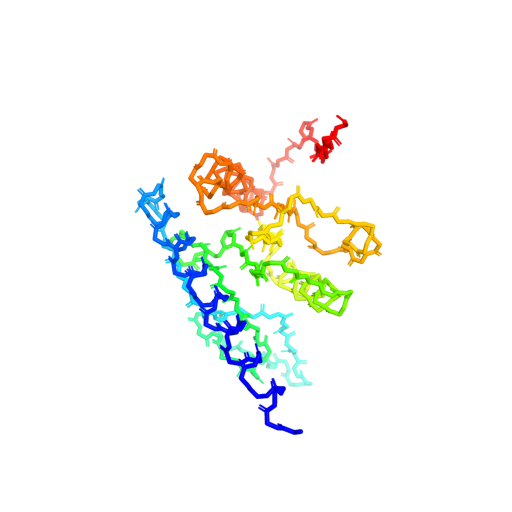embly3_E  TM=5.447E-01  e=7.093E-02  Homo sapiens
  2vui-assembly1_B-2  TM=6.388E-01  e=3.045E-01  Rhodobacter capsulatus
  1ijb-assembly1_A  TM=5.162E-01  e=9.736E-02  Homo sapiens
  5bv8-assembly1_A  TM=4.768E-01  e=1.722E-01  Homo sapiens
  8d3d-assembly1_A  TM=5.093E-01  e=3.244E-01  Homo sapiens

Foldseek 3Di:
DVVVVVVVVVFVVQQLVLLVLLQVLLCVLCVQKHKDAFAKFALDWDQDPVRDILDPDRQHDDPPSNIDTFGIFIGHPSQTQETEHEGEQDDDLCRLQVQLVSQQSRCVVQVLHAYEYEYALFPDDDPSNVVRNPRHLYYDYHNHSVCSNVPVSVVVVVSSVSSVVVVVVVVDPDDDDPDDDRDDDDDD